Protein AF-A0A497LBT6-F1 (afdb_monomer_lite)

Foldseek 3Di:
DLVPDPDLLVLLVQLCVVPVDDDDLVSSLVSCVVVPCACVNCVSVVHRGSSRSSRVSVVSNVVCVVVVVDPDDPPCPVVNVVVVVVVVVVVVCLVVVVVVLQVVCCVVVVQHLADDDPDLLLVLLLVVLLLLLCLQQQLLLLLQLVVLVVCVVLLNLVVNVVSLVVSLVVLLVSLVVVLVVVLVVCVVVVQDDPVSNVLSSLSNNLSNLLSSLLSVCSSVVVVVLSSVLLVQLRVQLVVQVVVDDDPVSNNVSSSCSSNSSSVSSVVVSVVVSVVSPVPPPNPDDDDDDDSVVSNVVSNVVSVVRSVVSCVVCVVQQVVLCPDPPGGRGDDPVVD

Secondary structure (DSSP, 8-state):
-TTS--SHHHHHHHHHHH-TT--SHHHHHHHHHHTT--HHHHHHTT-SSHHHHHHHHHHHHHHHHHHT-STT-----HHHHHHHHHHHHHHHHTTTHHHHHHHHHHHHH---SS---SSHHHHHHHHHHHHHHHHHHHTHHHHHHHHHHHHHHTT-HHHHHHHHHHHHHHHHHHHHHHHHHHHHHHHHHT-S-HHHHHHHHHHHHHHHHHHHHHHHHHHTT-HHHHHHHHHHHHHHHHHHHHH--SHHHHHHHHHHHHHHHHHHHHHHHHHHHHHHHHHS--SS------HHHHHHHHHHHHHHHHHHHHHHHHHHHHHHHT-SSSTT---TTT-

pLDDT: mean 81.39, std 12.33, range [43.03, 96.69]

Structure (mmCIF, N/CA/C/O backbone):
data_AF-A0A497LBT6-F1
#
_entry.id   AF-A0A497LBT6-F1
#
loop_
_atom_site.group_PDB
_atom_site.id
_atom_site.type_symbol
_atom_site.label_atom_id
_atom_site.label_alt_id
_atom_site.label_comp_id
_atom_site.label_asym_id
_atom_site.label_entity_id
_atom_site.label_seq_id
_atom_site.pdbx_PDB_ins_code
_atom_site.Cartn_x
_atom_site.Cartn_y
_atom_site.Cartn_z
_atom_site.occupancy
_atom_site.B_iso_or_equiv
_atom_site.auth_seq_id
_atom_site.auth_comp_id
_atom_site.auth_asym_id
_atom_site.auth_atom_id
_atom_site.pdbx_PDB_model_num
ATOM 1 N N . MET A 1 1 ? -34.844 -1.896 39.058 1.00 44.47 1 MET A N 1
ATOM 2 C CA . MET A 1 1 ? -34.905 -0.466 38.675 1.00 44.47 1 MET A CA 1
ATOM 3 C C . MET A 1 1 ? -36.322 -0.081 38.252 1.00 44.47 1 MET A C 1
ATOM 5 O O . MET A 1 1 ? -36.850 0.868 38.808 1.00 44.47 1 MET A O 1
ATOM 9 N N . ALA A 1 2 ? -36.982 -0.871 37.392 1.00 44.62 2 ALA A N 1
ATOM 10 C CA . ALA A 1 2 ? -38.390 -0.680 37.014 1.00 44.62 2 ALA A CA 1
ATOM 11 C C . ALA A 1 2 ? -39.421 -0.750 38.169 1.00 44.62 2 ALA A C 1
ATOM 13 O O . ALA A 1 2 ? -40.504 -0.200 38.033 1.00 44.62 2 ALA A O 1
ATOM 14 N N . GLU A 1 3 ? -39.104 -1.378 39.309 1.00 46.12 3 GLU A N 1
ATOM 15 C CA . GLU A 1 3 ? -40.001 -1.433 40.485 1.00 46.12 3 GLU A CA 1
ATOM 16 C C . GLU A 1 3 ? -40.180 -0.093 41.224 1.00 46.12 3 GLU A C 1
ATOM 18 O O . GLU A 1 3 ? -41.059 0.010 42.074 1.00 46.12 3 GLU A O 1
ATOM 23 N N . VAL A 1 4 ? -39.354 0.920 40.932 1.00 50.91 4 VAL A N 1
ATOM 24 C CA . VAL A 1 4 ? -39.346 2.213 41.651 1.00 50.91 4 VAL A CA 1
ATOM 25 C C . VAL A 1 4 ? -40.059 3.321 40.868 1.00 50.91 4 VAL A C 1
ATOM 27 O O . VAL A 1 4 ? -40.423 4.347 41.434 1.00 50.91 4 VAL A O 1
ATOM 30 N N . LEU A 1 5 ? -40.285 3.125 39.570 1.00 59.84 5 LEU A N 1
ATOM 31 C CA . LEU A 1 5 ? -40.994 4.087 38.734 1.00 59.84 5 LEU A CA 1
ATOM 32 C C . LEU A 1 5 ? -42.491 3.800 38.897 1.00 59.84 5 LEU A C 1
ATOM 34 O O . LEU A 1 5 ? -42.917 2.665 38.704 1.00 59.84 5 LEU A O 1
ATOM 38 N N . THR A 1 6 ? -43.275 4.794 39.314 1.00 63.97 6 THR A N 1
ATOM 39 C CA . THR A 1 6 ? -44.738 4.667 39.481 1.00 63.97 6 THR A CA 1
ATOM 40 C C . THR A 1 6 ? -45.516 5.361 38.370 1.00 63.97 6 THR A C 1
ATOM 42 O O . THR A 1 6 ? -46.670 5.017 38.130 1.00 63.97 6 THR A O 1
ATOM 45 N N . ASP A 1 7 ? -44.864 6.270 37.638 1.00 78.31 7 ASP A N 1
ATOM 46 C CA . ASP A 1 7 ? -45.517 7.156 36.678 1.00 78.31 7 ASP A CA 1
ATOM 47 C C . ASP A 1 7 ? -45.017 6.911 35.250 1.00 78.31 7 ASP A C 1
ATOM 49 O O . ASP A 1 7 ? -43.884 6.483 35.006 1.00 78.31 7 ASP A O 1
ATOM 53 N N . LEU A 1 8 ? -45.903 7.166 34.287 1.00 81.19 8 LEU A N 1
ATOM 54 C CA . LEU A 1 8 ? -45.674 6.921 32.861 1.00 81.19 8 LEU A CA 1
ATOM 55 C C . LEU A 1 8 ? -44.603 7.864 32.285 1.00 81.19 8 LEU A C 1
ATOM 57 O O . LEU A 1 8 ? -43.827 7.473 31.414 1.00 81.19 8 LEU A O 1
ATOM 61 N N . ASP A 1 9 ? -44.507 9.068 32.844 1.00 80.06 9 ASP A N 1
ATOM 62 C CA . ASP A 1 9 ? -43.496 10.063 32.490 1.00 80.06 9 ASP A CA 1
ATOM 63 C C . ASP A 1 9 ? -42.100 9.644 32.965 1.00 80.06 9 ASP A C 1
ATOM 65 O O . ASP A 1 9 ? -41.118 9.812 32.245 1.00 80.06 9 ASP A O 1
ATOM 69 N N . SER A 1 10 ? -41.993 9.006 34.134 1.00 82.56 10 SER A N 1
ATOM 70 C CA . SER A 1 10 ? -40.711 8.488 34.626 1.00 82.56 10 SER A CA 1
ATOM 71 C C . SER A 1 10 ? -40.203 7.321 33.771 1.00 82.56 10 SER A C 1
ATOM 73 O O . SER A 1 10 ? -39.000 7.198 33.548 1.00 82.56 10 SER A O 1
ATOM 75 N N . LEU A 1 11 ? -41.112 6.496 33.234 1.00 83.19 11 LEU A N 1
ATOM 76 C CA . LEU A 1 11 ? -40.780 5.474 32.234 1.00 83.19 11 LEU A CA 1
ATOM 77 C C . LEU A 1 11 ? -40.329 6.094 30.907 1.00 83.19 11 LEU A C 1
ATOM 79 O O . LEU A 1 11 ? -39.367 5.617 30.313 1.00 83.19 11 LEU A O 1
ATOM 83 N N . ALA A 1 12 ? -40.989 7.162 30.454 1.00 83.00 12 ALA A N 1
ATOM 84 C CA . ALA A 1 12 ? -40.591 7.884 29.248 1.00 83.00 12 ALA A CA 1
ATOM 85 C C . ALA A 1 12 ? -39.176 8.473 29.371 1.00 83.00 12 ALA A C 1
ATOM 87 O O . ALA A 1 12 ? -38.381 8.345 28.441 1.00 83.00 12 ALA A O 1
ATOM 88 N N . VAL A 1 13 ? -38.837 9.051 30.528 1.00 81.94 13 VAL A N 1
ATOM 89 C CA . VAL A 1 13 ? -37.484 9.552 30.815 1.00 81.94 13 VAL A CA 1
ATOM 90 C C . VAL A 1 13 ? -36.470 8.409 30.852 1.00 81.94 13 VAL A C 1
ATOM 92 O O . VAL A 1 13 ? -35.452 8.497 30.177 1.00 81.94 13 VAL A O 1
ATOM 95 N N . ALA A 1 14 ? -36.763 7.309 31.552 1.00 82.88 14 ALA A N 1
ATOM 96 C CA . ALA A 1 14 ? -35.862 6.156 31.619 1.00 82.88 14 ALA A CA 1
ATOM 97 C C . ALA A 1 14 ? -35.586 5.533 30.237 1.00 82.88 14 ALA A C 1
ATOM 99 O O . ALA A 1 14 ? -34.473 5.093 29.964 1.00 82.88 14 ALA A O 1
ATOM 100 N N . VAL A 1 15 ? -36.582 5.512 29.345 1.00 85.00 15 VAL A N 1
ATOM 101 C CA . VAL A 1 15 ? -36.404 5.058 27.957 1.00 85.00 15 VAL A CA 1
ATOM 102 C C . VAL A 1 15 ? -35.508 6.021 27.174 1.00 85.00 15 VAL A C 1
ATOM 104 O O . VAL A 1 15 ? -34.606 5.569 26.470 1.00 85.00 15 VAL A O 1
ATOM 107 N N . LEU A 1 16 ? -35.711 7.333 27.328 1.00 81.19 16 LEU A N 1
ATOM 108 C CA . LEU A 1 16 ? -34.893 8.359 26.675 1.00 81.19 16 LEU A CA 1
ATOM 109 C C . LEU A 1 16 ? -33.448 8.409 27.195 1.00 81.19 16 LEU A C 1
ATOM 111 O O . LEU A 1 16 ? -32.553 8.761 26.434 1.00 81.1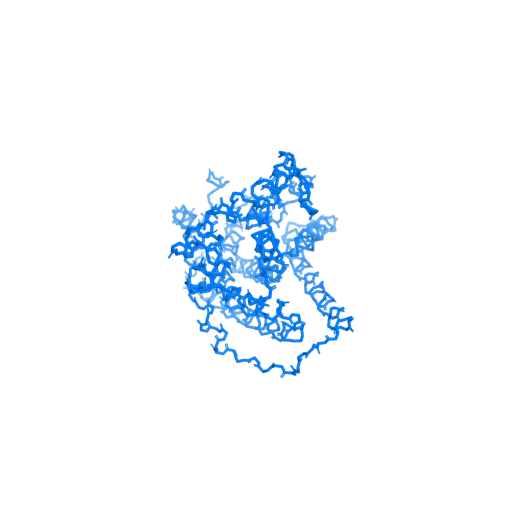9 16 LEU A O 1
ATOM 115 N N . GLU A 1 17 ? -33.202 8.036 28.453 1.00 81.38 17 GLU A N 1
ATOM 116 C CA . GLU A 1 17 ? -31.845 7.891 29.001 1.00 81.38 17 GLU A CA 1
ATOM 117 C C . GLU A 1 17 ? -31.073 6.722 28.369 1.00 81.38 17 GLU A C 1
ATOM 119 O O . GLU A 1 17 ? -29.843 6.763 28.292 1.00 81.38 17 GLU A O 1
ATOM 124 N N . VAL A 1 18 ? -31.776 5.678 27.915 1.00 81.19 18 VAL A N 1
ATOM 125 C CA . VAL A 1 18 ? -31.168 4.523 27.238 1.00 81.19 18 VAL A CA 1
ATOM 126 C C . VAL A 1 18 ? -30.947 4.811 25.753 1.00 81.19 18 VAL A C 1
ATOM 128 O O . VAL A 1 18 ? -29.864 4.537 25.234 1.00 81.19 18 VAL A O 1
ATOM 131 N N . ASP A 1 19 ? -31.953 5.365 25.073 1.00 77.62 19 ASP A N 1
ATOM 132 C CA . ASP A 1 19 ? -31.844 5.826 23.689 1.00 77.62 19 ASP A CA 1
ATOM 133 C C . ASP A 1 19 ? -32.682 7.095 23.473 1.00 77.62 19 ASP A C 1
ATOM 135 O O . ASP A 1 19 ? -33.911 7.079 23.521 1.00 77.62 19 ASP A O 1
ATOM 139 N N . GLU A 1 20 ? -32.013 8.211 23.184 1.00 71.94 20 GLU A N 1
ATOM 140 C CA . GLU A 1 20 ? -32.664 9.500 22.929 1.00 71.94 20 GLU A CA 1
ATOM 141 C C . GLU A 1 20 ? -33.424 9.541 21.581 1.00 71.94 20 GLU A C 1
ATOM 143 O O . GLU A 1 20 ? -34.234 10.444 21.358 1.00 71.94 20 GLU A O 1
ATOM 148 N N . ASN A 1 21 ? -33.172 8.594 20.662 1.00 76.56 21 ASN A N 1
ATOM 149 C CA . ASN A 1 21 ? -33.683 8.578 19.282 1.00 76.56 21 ASN A CA 1
ATOM 150 C C . ASN A 1 21 ? -34.588 7.374 18.977 1.00 76.56 21 ASN A C 1
ATOM 152 O O . ASN A 1 21 ? -34.494 6.749 17.915 1.00 76.56 21 ASN A O 1
ATOM 156 N N . VAL A 1 22 ? -35.522 7.092 19.880 1.00 81.50 22 VAL A N 1
ATOM 157 C CA . VAL A 1 22 ? -36.542 6.062 19.665 1.00 81.50 22 VAL A CA 1
ATOM 158 C C . VAL A 1 22 ? -37.443 6.405 18.468 1.00 81.50 22 VAL A C 1
ATOM 160 O O . VAL A 1 22 ? -38.030 7.490 18.418 1.00 81.50 22 VAL A O 1
ATOM 163 N N . LYS A 1 23 ? -37.566 5.490 17.495 1.00 79.88 23 LYS A N 1
ATOM 164 C CA . LYS A 1 23 ? -38.296 5.740 16.236 1.00 79.88 23 LYS A CA 1
ATOM 165 C C . LYS A 1 23 ? -39.739 5.259 16.260 1.00 79.88 23 LYS A C 1
ATOM 167 O O . LYS A 1 23 ? -40.594 5.892 15.637 1.00 79.88 23 LYS A O 1
ATOM 172 N N . ASP A 1 24 ? -40.008 4.157 16.950 1.00 86.25 24 ASP A N 1
ATOM 173 C CA . ASP A 1 24 ? -41.342 3.577 17.069 1.00 86.25 24 ASP A CA 1
ATOM 174 C C . ASP A 1 24 ? -41.600 2.972 18.462 1.00 86.25 24 ASP A C 1
ATOM 176 O O . ASP A 1 24 ? -40.756 2.999 19.355 1.00 86.25 24 ASP A O 1
ATOM 180 N N . TYR A 1 25 ? -42.808 2.443 18.663 1.00 87.69 25 TYR A N 1
ATOM 181 C CA . TYR A 1 25 ? -43.205 1.812 19.922 1.00 87.69 25 TYR A CA 1
ATOM 182 C C . TYR A 1 25 ? -42.580 0.419 20.134 1.00 87.69 25 TYR A C 1
ATOM 184 O O . TYR A 1 25 ? -42.618 -0.086 21.254 1.00 87.69 25 TYR A O 1
ATOM 192 N N . LEU A 1 26 ? -42.023 -0.217 19.096 1.00 89.12 26 LEU A N 1
ATOM 193 C CA . LEU A 1 26 ? -41.337 -1.509 19.208 1.00 89.12 26 LEU A CA 1
ATOM 194 C C . LEU A 1 26 ? -39.938 -1.313 19.796 1.00 89.12 26 LEU A C 1
ATOM 196 O O . LEU A 1 26 ? -39.561 -2.048 20.704 1.00 89.12 26 LEU A O 1
ATOM 200 N N . ASP A 1 27 ? -39.226 -0.274 19.361 1.00 86.81 27 ASP A N 1
ATOM 201 C CA . ASP A 1 27 ? -37.972 0.181 19.964 1.00 86.81 27 ASP A CA 1
ATOM 202 C C . ASP A 1 27 ? -38.179 0.486 21.461 1.00 86.81 27 ASP A C 1
ATOM 204 O O . ASP A 1 27 ? -37.418 0.014 22.308 1.00 86.81 27 ASP A O 1
ATOM 208 N N . VAL A 1 28 ? -39.270 1.189 21.816 1.00 88.75 28 VAL A N 1
ATOM 209 C CA . VAL A 1 28 ? -39.648 1.419 23.226 1.00 88.75 28 VAL A CA 1
ATOM 210 C C . VAL A 1 28 ? -39.895 0.097 23.955 1.00 88.75 28 VAL A C 1
ATOM 212 O O . VAL A 1 28 ? -39.429 -0.063 25.077 1.00 88.75 28 VAL A O 1
ATOM 215 N N . ALA A 1 29 ? -40.608 -0.858 23.350 1.00 90.06 29 ALA A N 1
ATOM 216 C CA . ALA A 1 29 ? -40.907 -2.141 23.988 1.00 90.06 29 ALA A CA 1
ATOM 217 C C . ALA A 1 29 ? -39.634 -2.934 24.322 1.00 90.06 29 ALA A C 1
ATOM 219 O O . ALA A 1 29 ? -39.529 -3.471 25.423 1.00 90.06 29 ALA A O 1
ATOM 220 N N . VAL A 1 30 ? -38.651 -2.943 23.415 1.00 89.38 30 VAL A N 1
ATOM 221 C CA . VAL A 1 30 ? -37.348 -3.589 23.637 1.00 89.38 30 VAL A CA 1
ATOM 222 C C . VAL A 1 30 ? -36.595 -2.911 24.778 1.00 89.38 30 VAL A C 1
ATOM 224 O O . VAL A 1 30 ? -36.075 -3.589 25.662 1.00 89.38 30 VAL A O 1
ATOM 227 N N . ILE A 1 31 ? -36.560 -1.577 24.802 1.00 88.44 31 ILE A N 1
ATOM 228 C CA . ILE A 1 31 ? -35.890 -0.831 25.875 1.00 88.44 31 ILE A CA 1
ATOM 229 C C . ILE A 1 31 ? -36.574 -1.097 27.221 1.00 88.44 31 ILE A C 1
ATOM 231 O O . ILE A 1 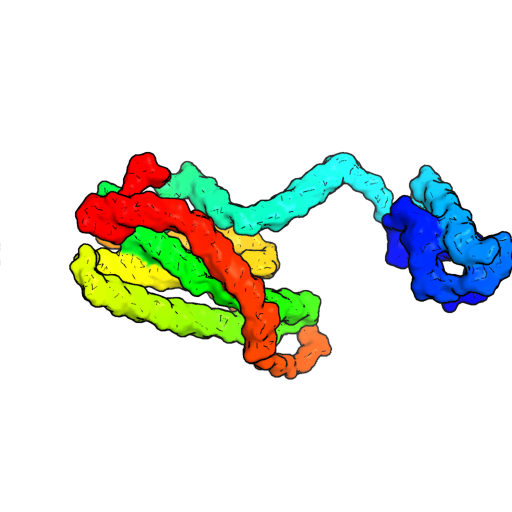31 ? -35.888 -1.376 28.202 1.00 88.44 31 ILE A O 1
ATOM 235 N N . LEU A 1 32 ? -37.911 -1.076 27.262 1.00 88.75 32 LEU A N 1
ATOM 236 C CA . LEU A 1 32 ? -38.706 -1.391 28.452 1.00 88.75 32 LEU A CA 1
ATOM 237 C C . LEU A 1 32 ? -38.402 -2.804 28.975 1.00 88.75 32 LEU A C 1
ATOM 239 O O . LEU A 1 32 ? -38.206 -2.994 30.175 1.00 88.75 32 LEU A O 1
ATOM 243 N N . GLU A 1 33 ? -38.303 -3.788 28.087 1.00 87.50 33 GLU A N 1
ATOM 244 C CA . GLU A 1 33 ? -37.955 -5.160 28.455 1.00 87.50 33 GLU A CA 1
ATOM 245 C C . GLU A 1 33 ? -36.528 -5.253 29.027 1.00 87.50 33 GLU A C 1
ATOM 247 O O . GLU A 1 33 ? -36.310 -5.880 30.066 1.00 87.50 33 GLU A O 1
ATOM 252 N N . VAL A 1 34 ? -35.567 -4.546 28.423 1.00 85.75 34 VAL A N 1
ATOM 253 C CA . VAL A 1 34 ? -34.162 -4.502 28.867 1.00 85.75 34 VAL A CA 1
ATOM 254 C C . VAL A 1 34 ? -34.001 -3.842 30.242 1.00 85.75 34 VAL A C 1
ATOM 256 O O . VAL A 1 34 ? -33.196 -4.310 31.049 1.00 85.75 34 VAL A O 1
ATOM 259 N N . ILE A 1 35 ? -34.780 -2.802 30.559 1.00 84.19 35 ILE A N 1
ATOM 260 C CA . ILE A 1 35 ? -34.772 -2.165 31.894 1.00 84.19 35 ILE A CA 1
ATOM 261 C C . ILE A 1 35 ? -35.557 -2.970 32.952 1.00 84.19 35 ILE A C 1
ATOM 263 O O . ILE A 1 35 ? -35.638 -2.565 34.120 1.00 84.19 35 ILE A O 1
ATOM 267 N N . GLY A 1 36 ? -36.106 -4.127 32.565 1.00 83.00 36 GLY A N 1
ATOM 268 C CA . GLY A 1 36 ? -36.771 -5.080 33.450 1.00 83.00 36 GLY A CA 1
ATOM 269 C C . GLY A 1 36 ? -38.273 -4.854 33.615 1.00 83.00 36 GLY A C 1
ATOM 270 O O . GLY A 1 36 ? -38.844 -5.293 34.615 1.00 83.00 36 GLY A O 1
ATOM 271 N N . VAL A 1 37 ? -38.934 -4.164 32.681 1.00 84.44 37 VAL A N 1
ATOM 272 C CA . VAL A 1 37 ? -40.399 -4.062 32.663 1.00 84.44 37 VAL A CA 1
ATOM 273 C C . VAL A 1 37 ? -40.973 -5.357 32.107 1.00 84.44 37 VAL A C 1
ATOM 275 O O . VAL A 1 37 ? -40.822 -5.682 30.934 1.00 84.44 37 VAL A O 1
ATOM 278 N N . THR A 1 38 ? -41.659 -6.102 32.968 1.00 83.75 38 THR A N 1
ATOM 279 C CA . THR A 1 38 ? -42.311 -7.362 32.608 1.00 83.75 38 THR A CA 1
ATOM 280 C C . THR A 1 38 ? -43.802 -7.149 32.335 1.00 83.75 38 THR A C 1
ATOM 282 O O . THR A 1 38 ? -44.374 -6.086 32.596 1.00 83.75 38 THR A O 1
ATOM 285 N N . ARG A 1 39 ? -44.481 -8.196 31.852 1.00 82.62 39 ARG A N 1
ATOM 286 C CA . ARG A 1 39 ? -45.946 -8.206 31.682 1.00 82.62 39 ARG A CA 1
ATOM 287 C C . ARG A 1 39 ? -46.709 -7.890 32.966 1.00 82.62 39 ARG A C 1
ATOM 289 O O . ARG A 1 39 ? -47.788 -7.306 32.913 1.00 82.62 39 ARG A O 1
ATOM 296 N N . GLU A 1 40 ? -46.172 -8.286 34.111 1.00 81.31 40 GLU A N 1
ATOM 297 C CA . GLU A 1 40 ? -46.776 -8.023 35.418 1.00 81.31 40 GLU A CA 1
ATOM 298 C C . GLU A 1 40 ? -46.675 -6.540 35.771 1.00 81.31 40 GLU A C 1
ATOM 300 O O . GLU A 1 40 ? -47.664 -5.947 36.205 1.00 81.31 40 GLU A O 1
ATOM 305 N N . THR A 1 41 ? -45.529 -5.917 35.488 1.00 81.69 41 THR A N 1
ATOM 306 C CA . THR A 1 41 ? -45.336 -4.469 35.615 1.00 81.69 41 THR A CA 1
ATOM 307 C C . THR A 1 41 ? -46.282 -3.711 34.683 1.00 81.69 41 THR A C 1
ATOM 309 O O . THR A 1 41 ? -46.988 -2.816 35.136 1.00 81.69 41 THR A O 1
ATOM 312 N N . ALA A 1 42 ? -46.414 -4.121 33.416 1.00 83.06 42 ALA A N 1
ATOM 313 C CA . ALA A 1 42 ? -47.346 -3.492 32.474 1.00 83.06 42 ALA A CA 1
ATOM 314 C C . ALA A 1 42 ? -48.810 -3.536 32.952 1.00 83.06 42 ALA A C 1
ATOM 316 O O . ALA A 1 42 ? -49.528 -2.539 32.844 1.00 83.06 42 ALA A O 1
ATOM 317 N N . LYS A 1 43 ? -49.233 -4.651 33.564 1.00 83.94 43 LYS A N 1
ATOM 318 C CA . LYS A 1 43 ? -50.567 -4.780 34.173 1.00 83.94 43 LYS A CA 1
ATOM 319 C C . LYS A 1 43 ? -50.765 -3.870 35.382 1.00 83.94 43 LYS A C 1
ATOM 321 O O . LYS A 1 43 ? -51.862 -3.341 35.542 1.00 83.94 43 LYS A O 1
ATOM 326 N N . ARG A 1 44 ? -49.732 -3.645 36.203 1.00 82.44 44 ARG A N 1
ATOM 327 C CA . ARG A 1 44 ? -49.790 -2.683 37.325 1.00 82.44 44 ARG A CA 1
ATOM 328 C C . ARG A 1 44 ? -49.987 -1.245 36.847 1.00 82.44 44 ARG A C 1
ATOM 330 O O . ARG A 1 44 ? -50.685 -0.487 37.504 1.00 82.44 44 ARG A O 1
ATOM 337 N N . TYR A 1 45 ? -49.455 -0.915 35.674 1.00 79.38 45 TYR A N 1
ATOM 338 C CA . TYR A 1 45 ? -49.695 0.359 34.993 1.00 79.38 45 TYR A CA 1
ATOM 339 C C . TYR A 1 45 ? -51.052 0.439 34.262 1.00 79.38 45 TYR A C 1
ATOM 341 O O . TYR A 1 45 ? -51.348 1.453 33.637 1.00 79.38 45 TYR A O 1
ATOM 349 N N . GLY A 1 46 ? -51.885 -0.608 34.319 1.00 83.69 46 GLY A N 1
ATOM 350 C CA . GLY A 1 46 ? -53.204 -0.642 33.678 1.00 83.69 46 GLY A CA 1
ATOM 351 C C . GLY A 1 46 ? -53.202 -1.086 32.210 1.00 83.69 46 GLY A C 1
ATOM 352 O O . GLY A 1 46 ? -54.231 -0.984 31.541 1.00 83.69 46 GLY A O 1
ATOM 353 N N . TYR A 1 47 ? -52.083 -1.609 31.697 1.00 87.75 47 TYR A N 1
ATOM 354 C CA . TYR A 1 47 ? -51.946 -2.046 30.304 1.00 87.75 47 TYR A CA 1
ATOM 355 C C . TYR A 1 47 ? -51.957 -3.575 30.168 1.00 87.75 47 TYR A C 1
ATOM 357 O O . TYR A 1 47 ? -51.503 -4.313 31.039 1.00 87.75 47 TYR A O 1
ATOM 365 N N . LYS A 1 48 ? -52.501 -4.075 29.050 1.00 83.38 48 LYS A N 1
ATOM 366 C CA . LYS A 1 48 ? -52.695 -5.521 28.816 1.00 83.38 48 LYS A CA 1
ATOM 367 C C . LYS A 1 48 ? -51.391 -6.279 28.553 1.00 83.38 48 LYS A C 1
ATOM 369 O O . LYS A 1 48 ? -51.277 -7.437 28.951 1.00 83.38 48 LYS A O 1
ATOM 374 N N . ASP A 1 49 ? -50.446 -5.636 27.873 1.00 85.31 49 ASP A N 1
ATOM 375 C CA . ASP A 1 49 ? -49.145 -6.195 27.506 1.00 85.31 49 ASP A CA 1
ATOM 376 C C . ASP A 1 49 ? -48.094 -5.076 27.413 1.00 85.31 49 ASP A C 1
ATOM 378 O O . ASP A 1 49 ? -48.444 -3.891 27.366 1.00 85.31 49 ASP A O 1
ATOM 382 N N . ILE A 1 50 ? -46.816 -5.456 27.356 1.00 86.75 50 ILE A N 1
ATOM 383 C CA . ILE A 1 50 ? -45.669 -4.538 27.256 1.00 86.75 50 ILE A CA 1
ATOM 384 C C . ILE A 1 50 ? -45.798 -3.644 26.018 1.00 86.75 50 ILE A C 1
ATOM 386 O O . ILE A 1 50 ? -45.528 -2.453 26.101 1.00 86.75 50 ILE A O 1
ATOM 390 N N . PHE A 1 51 ? -46.301 -4.170 24.899 1.00 88.75 51 PHE A N 1
ATOM 391 C CA . PHE A 1 51 ? -46.518 -3.393 23.673 1.00 88.75 51 PHE A CA 1
ATOM 392 C C . PHE A 1 51 ? -47.539 -2.261 23.848 1.00 88.75 51 PHE A C 1
ATOM 394 O O . PHE A 1 51 ? -47.335 -1.159 23.347 1.00 88.75 51 PHE A O 1
ATOM 401 N N . ASN A 1 52 ? -48.616 -2.498 24.603 1.00 87.62 52 ASN A N 1
ATOM 402 C CA . ASN A 1 52 ? -49.624 -1.472 24.878 1.00 87.62 52 ASN A CA 1
ATOM 403 C C . ASN A 1 52 ? -49.079 -0.389 25.816 1.00 87.62 52 ASN A C 1
ATOM 405 O O . ASN A 1 52 ? -49.406 0.785 25.649 1.00 87.62 52 ASN A O 1
ATOM 409 N N . LEU A 1 53 ? -48.241 -0.779 26.783 1.00 89.31 53 LEU A N 1
ATOM 410 C CA . LEU A 1 53 ? -47.511 0.169 27.622 1.00 89.31 53 LEU A CA 1
ATOM 411 C C . LEU A 1 53 ? -46.514 0.979 26.779 1.00 89.31 53 LEU A C 1
ATOM 413 O O . LEU A 1 53 ? -46.462 2.198 26.900 1.00 89.31 53 LEU A O 1
ATOM 417 N N . ALA A 1 54 ? -45.777 0.323 25.884 1.00 89.75 54 ALA A N 1
ATOM 418 C CA . ALA A 1 54 ? -44.813 0.957 24.994 1.00 89.75 54 ALA A CA 1
ATOM 419 C C . ALA A 1 54 ? -45.471 1.974 24.052 1.00 89.75 54 ALA A C 1
ATOM 421 O O . ALA A 1 54 ? -44.916 3.044 23.832 1.00 89.75 54 ALA A O 1
ATOM 422 N N . GLU A 1 55 ? -46.683 1.707 23.555 1.00 91.19 55 GLU A N 1
ATOM 423 C CA . GLU A 1 55 ? -47.438 2.669 22.744 1.00 91.19 55 GLU A CA 1
ATOM 424 C C . GLU A 1 55 ? -47.827 3.925 23.546 1.00 91.19 55 GLU A C 1
ATOM 426 O O . GLU A 1 55 ? -47.762 5.047 23.034 1.00 91.19 55 GLU A O 1
ATOM 431 N N . ALA A 1 56 ? -48.210 3.756 24.814 1.00 87.25 56 ALA A N 1
ATOM 432 C CA . ALA A 1 56 ? -48.533 4.868 25.703 1.00 87.25 56 ALA A CA 1
ATOM 433 C C . ALA A 1 56 ? -47.285 5.685 26.071 1.00 87.25 56 ALA A C 1
ATOM 435 O O . ALA A 1 56 ? -47.305 6.913 25.985 1.00 87.25 56 ALA A O 1
ATOM 436 N N . VAL A 1 57 ? -46.181 5.009 26.399 1.00 88.00 57 VAL A N 1
ATOM 437 C CA . VAL A 1 57 ? -44.886 5.639 26.691 1.00 88.00 57 VAL A CA 1
ATOM 438 C C . VAL A 1 57 ? -44.353 6.360 25.453 1.00 88.00 57 VAL A C 1
ATOM 440 O O . VAL A 1 57 ? -43.924 7.504 25.550 1.00 88.00 57 VAL A O 1
ATOM 443 N N . PHE A 1 58 ? -44.479 5.772 24.262 1.00 88.88 58 PHE A N 1
ATOM 444 C CA . PHE A 1 58 ? -44.105 6.420 23.005 1.00 88.88 58 PHE A CA 1
ATOM 445 C C . PHE A 1 58 ? -44.930 7.688 22.733 1.00 88.88 58 PHE A C 1
ATOM 447 O O . PHE A 1 58 ? -44.389 8.698 22.282 1.00 88.88 58 PHE A O 1
ATOM 454 N N . LYS A 1 59 ? -46.233 7.691 23.053 1.00 87.50 59 LYS A N 1
ATOM 455 C CA . LYS A 1 59 ? -47.072 8.902 22.967 1.00 87.50 59 LYS A CA 1
ATOM 456 C C . LYS A 1 59 ? -46.609 9.989 23.942 1.00 87.50 59 LYS A C 1
ATOM 458 O O . LYS A 1 59 ? -46.579 11.154 23.541 1.00 87.50 59 LYS A O 1
ATOM 463 N N . ALA A 1 60 ? -46.220 9.620 25.163 1.00 83.31 60 ALA A N 1
ATOM 464 C CA . ALA A 1 60 ? -45.657 10.545 26.148 1.00 83.31 60 ALA A CA 1
ATOM 465 C C . ALA A 1 60 ? -44.305 11.111 25.679 1.00 83.31 60 ALA A C 1
ATOM 467 O O . ALA A 1 60 ? -44.140 12.326 25.611 1.00 83.31 60 ALA A O 1
ATOM 468 N N . ILE A 1 61 ? -43.384 10.258 25.216 1.00 82.44 61 ILE A N 1
ATOM 469 C CA . ILE A 1 61 ? -42.094 10.663 24.630 1.00 82.44 61 ILE A CA 1
ATOM 470 C C . ILE A 1 61 ? -42.305 11.641 23.470 1.00 82.44 61 ILE A C 1
ATOM 472 O O . ILE A 1 61 ? -41.664 12.689 23.413 1.00 82.44 61 ILE A O 1
ATOM 476 N N . ARG A 1 62 ? -43.248 11.354 22.566 1.00 80.38 62 ARG A N 1
ATOM 477 C CA . ARG A 1 62 ? -43.558 12.245 21.441 1.00 80.38 62 ARG A CA 1
ATOM 478 C C . ARG A 1 62 ? -44.093 13.597 21.915 1.00 80.38 62 ARG A C 1
ATOM 480 O O . ARG A 1 62 ? -43.798 14.615 21.294 1.00 80.38 62 ARG A O 1
ATOM 487 N N . HIS A 1 63 ? -44.863 13.622 23.003 1.00 76.44 63 HIS A N 1
ATOM 488 C CA . HIS A 1 63 ? -45.330 14.861 23.625 1.00 76.44 63 HIS A CA 1
ATOM 489 C C . HIS A 1 63 ? -44.159 15.695 24.175 1.00 76.44 63 HIS A C 1
ATOM 491 O O . HIS A 1 63 ? -44.090 16.894 23.900 1.00 76.44 63 HIS A O 1
ATOM 497 N N . TYR A 1 64 ? -43.196 15.055 24.843 1.00 68.88 64 TYR A N 1
ATOM 498 C CA . TYR A 1 64 ? -41.973 15.698 25.336 1.00 68.88 64 TYR A CA 1
ATOM 499 C C . TYR A 1 64 ? -41.058 16.204 24.207 1.00 68.88 64 TYR A C 1
ATOM 501 O O . TYR A 1 64 ? -40.583 17.342 24.253 1.00 68.88 64 TYR A O 1
ATOM 509 N N . GLN A 1 65 ? -40.882 15.418 23.141 1.00 68.12 65 GLN A N 1
ATOM 510 C CA . GLN A 1 65 ? -40.111 15.813 21.955 1.00 68.12 65 GLN A CA 1
ATOM 511 C C . GLN A 1 65 ? -40.756 16.986 21.191 1.00 68.12 65 GLN A C 1
ATOM 513 O O . GLN A 1 65 ? -40.050 17.813 20.612 1.00 68.12 65 GLN A O 1
ATOM 518 N N . LEU A 1 66 ? -42.092 17.091 21.189 1.00 61.75 66 LEU A N 1
ATOM 519 C CA . LEU A 1 66 ? -42.827 18.198 20.562 1.00 61.75 66 LEU A CA 1
ATOM 520 C C . LEU A 1 66 ? -42.735 19.505 21.363 1.00 61.75 66 LEU A C 1
ATOM 522 O O . LEU A 1 66 ? -42.693 20.575 20.754 1.00 61.75 66 LEU A O 1
ATOM 526 N N . ARG A 1 67 ? -42.697 19.432 22.701 1.00 55.78 67 ARG A N 1
ATOM 527 C CA . ARG A 1 67 ? -42.571 20.605 23.585 1.00 55.78 67 ARG A CA 1
ATOM 528 C C . ARG A 1 67 ? -41.137 21.101 23.774 1.00 55.78 67 ARG A C 1
ATOM 530 O O . ARG A 1 67 ? -40.952 22.208 24.266 1.00 55.78 67 ARG A O 1
ATOM 537 N N . GLY A 1 68 ? -40.134 20.338 23.337 1.00 53.50 68 GLY A N 1
ATOM 538 C CA . GLY A 1 68 ? -38.727 20.744 23.422 1.00 53.50 68 GLY A CA 1
ATOM 539 C C . GLY A 1 68 ? -38.154 20.717 24.843 1.00 53.50 68 GLY A C 1
ATOM 540 O O . GLY A 1 68 ? -37.129 21.346 25.088 1.00 53.50 68 GLY A O 1
ATOM 541 N N . GLU A 1 69 ? -38.801 20.000 25.765 1.00 51.09 69 GLU A N 1
ATOM 542 C CA . GLU A 1 69 ? -38.387 19.882 27.173 1.00 51.09 69 GLU A CA 1
ATOM 543 C C . GLU A 1 69 ? -37.322 18.794 27.400 1.00 51.09 69 GLU A C 1
ATOM 545 O O . GLU A 1 69 ? -36.683 18.760 28.449 1.00 51.09 69 GLU A O 1
ATOM 550 N N . THR A 1 70 ? -37.046 17.943 26.407 1.00 46.81 70 THR A N 1
ATOM 551 C CA . THR A 1 70 ? -35.896 17.029 26.442 1.00 46.81 70 THR A CA 1
ATOM 552 C C . THR A 1 70 ? -34.628 17.788 26.066 1.00 46.81 70 THR A C 1
ATOM 554 O O . THR A 1 70 ? -34.345 18.031 24.888 1.00 46.81 70 THR A O 1
ATOM 557 N N . ALA A 1 71 ? -33.870 18.183 27.086 1.00 48.06 71 ALA A N 1
ATOM 558 C CA . ALA A 1 71 ? -32.504 18.660 26.946 1.00 48.06 71 ALA A CA 1
ATOM 559 C C . ALA A 1 71 ? -31.676 17.642 26.141 1.00 48.06 71 ALA A C 1
ATOM 561 O O . ALA A 1 71 ? -31.517 16.509 26.574 1.00 48.06 71 ALA A O 1
ATOM 562 N N . GLY A 1 72 ? -31.138 18.040 24.982 1.00 43.03 72 GLY A N 1
ATOM 563 C CA . GLY A 1 72 ? -30.049 17.283 24.352 1.00 43.03 72 GLY A CA 1
ATOM 564 C C . GLY A 1 72 ? -29.936 17.369 22.837 1.00 43.03 72 GLY A C 1
ATOM 565 O O . GLY A 1 72 ? -28.834 17.556 22.324 1.00 43.03 72 GLY A O 1
ATOM 566 N N . THR A 1 73 ? -31.033 17.309 22.082 1.00 45.22 73 THR A N 1
ATOM 567 C CA . THR A 1 73 ? -30.935 17.254 20.616 1.00 45.22 73 THR A CA 1
ATOM 568 C C . THR A 1 73 ? -31.353 18.573 19.984 1.00 45.22 73 THR A C 1
ATOM 570 O O . THR A 1 73 ? -32.503 18.830 19.632 1.00 45.22 73 THR A O 1
ATOM 573 N N . ARG A 1 74 ? -30.354 19.438 19.771 1.00 46.41 74 ARG A N 1
ATOM 574 C CA . ARG A 1 74 ? -30.440 20.493 18.753 1.00 46.41 74 ARG A CA 1
ATOM 575 C C . ARG A 1 74 ? -30.932 19.803 17.475 1.00 46.41 74 ARG A C 1
ATOM 577 O O . ARG A 1 74 ? -30.218 18.937 16.971 1.00 46.41 74 ARG A O 1
ATOM 584 N N . LYS A 1 75 ? -32.140 20.121 16.982 1.00 48.44 75 LYS A N 1
ATOM 585 C CA . LYS A 1 75 ? -32.628 19.641 15.674 1.00 48.44 75 LYS A CA 1
ATOM 586 C C . LYS A 1 75 ? -31.482 19.818 14.681 1.00 48.44 75 LYS A C 1
ATOM 588 O O . LYS A 1 75 ? -31.149 20.962 14.369 1.00 48.44 75 LYS A O 1
ATOM 593 N N . LYS A 1 76 ? -30.853 18.718 14.242 1.00 52.66 76 LYS A N 1
ATOM 594 C CA . LYS A 1 76 ? -29.798 18.773 13.227 1.00 52.66 76 LYS A CA 1
ATOM 595 C C . LYS A 1 76 ? -30.409 19.501 12.045 1.00 52.66 76 LYS A C 1
ATOM 597 O O . LYS A 1 76 ? -31.414 19.058 11.485 1.00 52.66 76 LYS A O 1
ATOM 602 N N . THR A 1 77 ? -29.877 20.675 11.734 1.00 66.69 77 THR A N 1
ATOM 603 C CA . THR A 1 77 ? -30.380 21.440 10.601 1.00 66.69 77 THR A CA 1
ATOM 604 C C . THR A 1 77 ? -30.172 20.604 9.336 1.00 66.69 77 THR A C 1
ATOM 606 O O . THR A 1 77 ? -29.306 19.728 9.296 1.00 66.69 77 THR A O 1
ATOM 609 N N . ARG A 1 78 ? -30.947 20.844 8.268 1.00 65.88 78 ARG A N 1
ATOM 610 C CA . ARG A 1 78 ? -30.698 20.169 6.976 1.00 65.88 78 ARG A CA 1
ATOM 611 C C . ARG A 1 78 ? -29.233 20.302 6.545 1.00 65.88 78 ARG A C 1
ATOM 613 O O . ARG A 1 78 ? -28.696 19.386 5.941 1.00 65.88 78 ARG A O 1
ATOM 620 N N . ILE A 1 79 ? -28.594 21.410 6.917 1.00 69.62 79 ILE A N 1
ATOM 621 C CA . ILE A 1 79 ? -27.175 21.674 6.694 1.00 69.62 79 ILE A CA 1
ATOM 622 C C . ILE A 1 79 ? -26.303 20.712 7.509 1.00 69.62 79 ILE A C 1
ATOM 624 O O . ILE A 1 79 ? -25.424 20.092 6.929 1.00 69.62 79 ILE A O 1
ATOM 628 N N . ASP A 1 80 ? -26.574 20.505 8.800 1.00 72.56 80 ASP A N 1
ATOM 629 C CA . ASP A 1 80 ? -25.836 19.527 9.617 1.00 72.56 80 ASP A CA 1
ATOM 630 C C . ASP A 1 80 ? -25.979 18.100 9.077 1.00 72.56 80 ASP A C 1
ATOM 632 O O . ASP A 1 80 ? -25.005 17.355 9.043 1.00 72.56 80 ASP A O 1
ATOM 636 N N . SER A 1 81 ? -27.169 17.730 8.595 1.00 69.94 81 SER A N 1
ATOM 637 C CA . SER A 1 81 ? -27.407 16.421 7.975 1.00 69.94 81 SER A CA 1
ATOM 638 C C . SER A 1 81 ? -26.685 16.275 6.633 1.00 69.94 81 SER A C 1
ATOM 640 O O . SER A 1 81 ? -26.130 15.215 6.359 1.00 69.94 81 SER A O 1
ATOM 642 N N . ILE A 1 82 ? -26.620 17.337 5.823 1.00 76.81 82 ILE A N 1
ATOM 643 C CA . ILE A 1 82 ? -25.843 17.361 4.576 1.00 76.81 82 ILE A CA 1
ATOM 644 C C . ILE A 1 82 ? -24.343 17.314 4.872 1.00 76.81 82 ILE A C 1
ATOM 646 O O . ILE A 1 82 ? -23.626 16.585 4.200 1.00 76.81 82 ILE A O 1
ATOM 650 N N . ILE A 1 83 ? -23.860 18.038 5.884 1.00 79.06 83 ILE A N 1
ATOM 651 C CA . ILE A 1 83 ? -22.457 18.003 6.313 1.00 79.06 83 ILE A CA 1
ATOM 652 C C . ILE A 1 83 ? -22.104 16.613 6.839 1.00 79.06 83 ILE A C 1
ATOM 654 O O . ILE A 1 83 ? -21.038 16.092 6.529 1.00 79.06 83 ILE A O 1
ATOM 658 N N . GLU A 1 84 ? -22.986 15.984 7.610 1.00 74.38 84 GLU A N 1
ATOM 659 C CA . GLU A 1 84 ? -22.787 14.632 8.123 1.00 74.38 84 GLU A CA 1
ATOM 660 C C . GLU A 1 84 ? -22.847 13.589 7.004 1.00 74.38 84 GLU A C 1
ATOM 662 O O . GLU A 1 84 ? -21.991 12.709 6.955 1.00 74.38 84 GLU A O 1
ATOM 667 N N . ALA A 1 85 ? -23.763 13.736 6.045 1.00 69.94 85 ALA A N 1
ATOM 668 C CA . ALA A 1 85 ? -23.815 12.917 4.840 1.00 69.94 85 ALA A CA 1
ATOM 669 C C . ALA A 1 85 ? -22.558 13.100 3.981 1.00 69.94 85 ALA A C 1
ATOM 671 O O . ALA A 1 85 ? -21.976 12.111 3.560 1.00 69.94 85 ALA A O 1
ATOM 672 N N . LEU A 1 86 ? -22.073 14.331 3.792 1.00 72.06 86 LEU A N 1
ATOM 673 C CA . LEU A 1 86 ? -20.800 14.631 3.129 1.00 72.06 86 LEU A CA 1
ATOM 674 C C . LEU A 1 86 ? -19.615 14.061 3.900 1.00 72.06 86 LEU A C 1
ATOM 676 O O . LEU A 1 86 ? -18.673 13.581 3.288 1.00 72.06 86 LEU A O 1
ATOM 680 N N . ARG A 1 87 ? -19.646 14.071 5.232 1.00 69.88 87 ARG A N 1
ATOM 681 C CA . ARG A 1 87 ? -18.593 13.499 6.075 1.00 69.88 87 ARG A CA 1
ATOM 682 C C . ARG A 1 87 ? -18.579 11.975 6.001 1.00 69.88 87 ARG A C 1
ATOM 684 O O . ARG A 1 87 ? -17.503 11.387 5.944 1.00 69.88 87 ARG A O 1
ATOM 691 N N . LEU A 1 88 ? -19.749 11.341 5.984 1.00 65.00 88 LEU A N 1
ATOM 692 C CA . LEU A 1 88 ? -19.912 9.896 5.814 1.00 65.00 88 LEU A CA 1
ATOM 693 C C . LEU A 1 88 ? -19.573 9.466 4.382 1.00 65.00 88 LEU A C 1
ATOM 695 O O . LEU A 1 88 ? -18.896 8.461 4.198 1.00 65.00 88 LEU A O 1
ATOM 699 N N . PHE A 1 89 ? -19.962 10.260 3.385 1.00 63.31 89 PHE A N 1
ATOM 700 C CA . PHE A 1 89 ? -19.644 10.060 1.975 1.00 63.31 89 PHE A CA 1
ATOM 701 C C . PHE A 1 89 ? -18.155 10.259 1.701 1.00 63.31 89 PHE A C 1
ATOM 703 O O . PHE A 1 89 ? -17.541 9.392 1.098 1.00 63.31 89 PHE A O 1
ATOM 710 N N . ALA A 1 90 ? -17.539 11.325 2.218 1.00 56.44 90 ALA A N 1
ATOM 711 C CA . ALA A 1 90 ? -16.092 11.519 2.178 1.00 56.44 90 ALA A CA 1
ATOM 712 C C . ALA A 1 90 ? -15.377 10.381 2.916 1.00 56.44 90 ALA A C 1
ATOM 714 O O . ALA A 1 90 ? -14.410 9.834 2.402 1.00 56.44 90 ALA A O 1
ATOM 715 N N . GLY A 1 91 ? -15.902 9.960 4.073 1.00 53.38 91 GLY A N 1
ATOM 716 C CA . GLY A 1 91 ? -15.446 8.783 4.810 1.00 53.38 91 GLY A CA 1
ATOM 717 C C . GLY A 1 91 ? -15.491 7.495 3.980 1.00 53.38 91 GLY A C 1
ATOM 718 O O . GLY A 1 91 ? -14.522 6.743 3.999 1.00 53.38 91 GLY A O 1
ATOM 719 N N . GLY A 1 92 ? -16.557 7.260 3.210 1.00 49.72 92 GLY A N 1
ATOM 720 C CA . GLY A 1 92 ? -16.691 6.117 2.297 1.00 49.72 92 GLY A CA 1
ATOM 721 C C . GLY A 1 92 ? -15.825 6.235 1.037 1.00 49.72 92 GLY A C 1
ATOM 722 O O . GLY A 1 92 ? -15.174 5.270 0.645 1.00 49.72 92 GLY A O 1
ATOM 723 N N . MET A 1 93 ? -15.737 7.431 0.450 1.00 50.00 93 MET A N 1
ATOM 724 C CA . MET A 1 93 ? -14.869 7.754 -0.687 1.00 50.00 93 MET A CA 1
ATOM 725 C C . MET A 1 93 ? -13.387 7.681 -0.336 1.00 50.00 93 MET A C 1
ATOM 727 O O . MET A 1 93 ? -12.573 7.512 -1.244 1.00 50.00 93 MET A O 1
ATOM 731 N N . THR A 1 94 ? -13.003 7.782 0.944 1.00 49.53 94 THR A N 1
ATOM 732 C CA . THR A 1 94 ? -11.587 7.690 1.321 1.00 49.53 94 THR A CA 1
ATOM 733 C C . THR A 1 94 ? -10.923 6.392 0.845 1.00 49.53 94 THR A C 1
ATOM 735 O O . THR A 1 94 ? -9.725 6.422 0.567 1.00 49.53 94 THR A O 1
ATOM 738 N N . LEU A 1 95 ? -11.696 5.315 0.620 1.00 45.06 95 LEU A N 1
ATOM 739 C CA . LEU A 1 95 ? -11.243 4.065 -0.013 1.00 45.06 95 LEU A CA 1
ATOM 740 C C . LEU A 1 95 ? -10.653 4.270 -1.423 1.00 45.06 95 LEU A C 1
ATOM 742 O O . LEU A 1 95 ? -9.746 3.536 -1.802 1.00 45.06 95 LEU A O 1
ATOM 746 N N . GLY A 1 96 ? -11.117 5.272 -2.179 1.00 51.09 96 GLY A N 1
ATOM 747 C CA . GLY A 1 96 ? -10.636 5.611 -3.529 1.00 51.09 96 GLY A CA 1
ATOM 748 C C . GLY A 1 96 ? -9.776 6.881 -3.620 1.00 51.09 96 GLY A C 1
ATOM 749 O O . GLY A 1 96 ? -9.187 7.155 -4.665 1.00 51.09 96 GLY A O 1
ATOM 750 N N . PHE A 1 97 ? -9.667 7.662 -2.539 1.00 57.00 97 PHE A N 1
ATOM 751 C CA . PHE A 1 97 ? -9.009 8.978 -2.539 1.00 57.00 97 PHE A CA 1
ATOM 752 C C . PHE A 1 97 ? -7.501 9.016 -2.831 1.00 57.00 97 PHE A C 1
ATOM 754 O O . PHE A 1 97 ? -7.079 10.049 -3.352 1.00 57.00 97 PHE A O 1
ATOM 761 N N . PRO A 1 98 ? -6.664 7.993 -2.540 1.00 57.91 98 PRO A N 1
ATOM 762 C CA . PRO A 1 98 ? -5.234 8.078 -2.850 1.00 57.91 98 PRO A CA 1
ATOM 763 C C . PRO A 1 98 ? -4.990 8.414 -4.326 1.00 57.91 98 PRO A C 1
ATOM 765 O O . PRO A 1 98 ? -4.183 9.284 -4.635 1.00 57.91 98 PRO A O 1
ATOM 768 N N . TRP A 1 99 ? -5.780 7.818 -5.221 1.00 66.06 99 TRP A N 1
ATOM 769 C CA . TRP A 1 99 ? -5.707 8.047 -6.662 1.00 66.06 99 TRP A CA 1
ATOM 770 C C . TRP A 1 99 ? -6.155 9.455 -7.067 1.00 66.06 99 TRP A C 1
ATOM 772 O O . TRP A 1 99 ? -5.494 10.100 -7.875 1.00 66.06 99 TRP A O 1
ATOM 782 N N . VAL A 1 100 ? -7.228 9.975 -6.460 1.00 64.19 100 VAL A N 1
ATOM 783 C CA . VAL A 1 100 ? -7.718 11.343 -6.716 1.00 64.19 100 VAL A CA 1
ATOM 784 C C . VAL A 1 100 ? -6.717 12.390 -6.228 1.00 64.19 100 VAL A C 1
ATOM 786 O O . VAL A 1 100 ? -6.483 13.386 -6.907 1.00 64.19 100 VAL A O 1
ATOM 789 N N . ILE A 1 101 ? -6.088 12.161 -5.073 1.00 60.88 101 ILE A N 1
ATOM 790 C CA . ILE A 1 101 ? -5.038 13.039 -4.547 1.00 60.88 101 ILE A CA 1
ATOM 791 C C . ILE A 1 101 ? -3.826 13.022 -5.481 1.00 60.88 101 ILE A C 1
ATOM 793 O O . ILE A 1 101 ? -3.319 14.087 -5.814 1.00 60.88 101 ILE A O 1
ATOM 797 N N . ILE A 1 102 ? -3.394 11.849 -5.954 1.00 63.62 102 ILE A N 1
ATOM 798 C CA . ILE A 1 102 ? -2.297 11.737 -6.928 1.00 63.62 102 ILE A CA 1
ATOM 799 C C . ILE A 1 102 ? -2.627 12.515 -8.212 1.00 63.62 102 ILE A C 1
ATOM 801 O O . ILE A 1 102 ? -1.784 13.270 -8.693 1.00 63.62 102 ILE A O 1
ATOM 805 N N . LEU A 1 103 ? -3.860 12.407 -8.722 1.00 65.69 103 LEU A N 1
ATOM 806 C CA . LEU A 1 103 ? -4.322 13.173 -9.886 1.00 65.69 103 LEU A CA 1
ATOM 807 C C . LEU A 1 103 ? -4.313 14.687 -9.633 1.00 65.69 103 LEU A C 1
ATOM 809 O O . LEU A 1 103 ? -3.815 15.446 -10.461 1.00 65.69 103 LEU A O 1
ATOM 813 N N . LEU A 1 104 ? -4.815 15.142 -8.483 1.00 64.31 104 LEU A N 1
ATOM 814 C CA . LEU A 1 104 ? -4.807 16.563 -8.121 1.00 64.31 104 LEU A CA 1
ATOM 815 C C . LEU A 1 104 ? -3.384 17.112 -8.004 1.00 64.31 104 LEU A C 1
ATOM 817 O O . LEU A 1 104 ? -3.100 18.200 -8.501 1.00 64.31 104 LEU A O 1
ATOM 821 N N . VAL A 1 105 ? -2.475 16.362 -7.380 1.00 62.34 105 VAL A N 1
ATOM 822 C CA . VAL A 1 105 ? -1.079 16.789 -7.242 1.00 62.34 105 VAL A CA 1
ATOM 823 C C . VAL A 1 105 ? -0.377 16.798 -8.604 1.00 62.34 105 VAL A C 1
ATOM 825 O O . VAL A 1 105 ? 0.371 17.734 -8.879 1.00 62.34 105 VAL A O 1
ATOM 828 N N . TYR A 1 106 ? -0.675 15.845 -9.493 1.00 66.50 106 TYR A N 1
ATOM 829 C CA . TYR A 1 106 ? -0.195 15.884 -10.877 1.00 66.50 106 TYR A CA 1
ATOM 830 C C . TYR A 1 106 ? -0.654 17.152 -11.609 1.00 66.50 106 TYR A C 1
ATOM 832 O O . TYR A 1 106 ? 0.167 17.833 -12.217 1.00 66.50 106 TYR A O 1
ATOM 840 N N . ILE A 1 107 ? -1.935 17.521 -11.502 1.00 68.44 107 ILE A N 1
ATOM 841 C CA . ILE A 1 107 ? -2.473 18.733 -12.143 1.00 68.44 107 ILE A CA 1
ATOM 842 C C . ILE A 1 107 ? -1.780 20.000 -11.615 1.00 68.44 107 ILE A C 1
ATOM 844 O O . ILE A 1 107 ? -1.448 20.890 -12.396 1.00 68.44 107 ILE A O 1
ATOM 848 N N . ILE A 1 108 ? -1.542 20.082 -10.301 1.00 65.12 108 ILE A N 1
ATOM 849 C CA . ILE A 1 108 ? -0.981 21.280 -9.656 1.00 65.12 108 ILE A CA 1
ATOM 850 C C . ILE A 1 108 ? 0.523 21.412 -9.916 1.00 65.12 108 ILE A C 1
ATOM 852 O O . ILE A 1 108 ? 0.998 22.482 -10.291 1.00 65.12 108 ILE A O 1
ATOM 856 N N . PHE A 1 109 ? 1.284 20.339 -9.702 1.00 62.59 109 PHE A N 1
ATOM 857 C CA . PHE A 1 109 ? 2.747 20.388 -9.726 1.00 62.59 109 PHE A CA 1
ATOM 858 C C . PHE A 1 109 ? 3.337 19.975 -11.073 1.00 62.59 109 PHE A C 1
ATOM 860 O O . PHE A 1 109 ? 4.533 20.157 -11.284 1.00 62.59 109 PHE A O 1
ATOM 867 N N . LYS A 1 110 ? 2.527 19.408 -11.979 1.00 64.44 110 LYS A N 1
ATOM 868 C CA . LYS A 1 110 ? 2.965 18.798 -13.249 1.00 64.44 110 LYS A CA 1
ATOM 869 C C . LYS A 1 110 ? 4.053 17.730 -13.079 1.00 64.44 110 LYS A C 1
ATOM 871 O O . LYS A 1 110 ? 4.716 17.353 -14.041 1.00 64.44 110 LYS A O 1
ATOM 876 N N . VAL A 1 111 ? 4.228 17.227 -11.858 1.00 65.19 111 VAL A N 1
ATOM 877 C CA . VAL A 1 111 ? 5.128 16.123 -11.532 1.00 65.19 111 VAL A CA 1
ATOM 878 C C . VAL A 1 111 ? 4.271 14.877 -11.425 1.00 65.19 111 VAL A C 1
ATOM 880 O O . VAL A 1 111 ? 3.408 14.776 -10.554 1.00 65.19 111 VAL A O 1
ATOM 883 N N . SER A 1 112 ? 4.491 13.938 -12.342 1.00 70.12 112 SER A N 1
ATOM 884 C CA . SER A 1 112 ? 3.862 12.625 -12.258 1.00 70.12 112 SER A CA 1
ATOM 885 C C . SER A 1 112 ? 4.509 11.810 -11.148 1.00 70.12 112 SER A C 1
ATOM 887 O O . SER A 1 112 ? 5.712 11.902 -10.899 1.00 70.12 112 SER A O 1
ATOM 889 N N . TRP A 1 113 ? 3.705 10.995 -10.478 1.00 67.44 113 TRP A N 1
ATOM 890 C CA . TRP A 1 113 ? 4.214 10.060 -9.486 1.00 67.44 113 TRP A CA 1
ATOM 891 C C . TRP A 1 113 ? 4.953 8.884 -10.145 1.00 67.44 113 TRP A C 1
ATOM 893 O O . TRP A 1 113 ? 5.995 8.459 -9.647 1.00 67.44 113 TRP A O 1
ATOM 903 N N . LEU A 1 114 ? 4.486 8.437 -11.315 1.00 76.31 114 LEU A N 1
ATOM 904 C CA . LEU A 1 114 ? 5.168 7.455 -12.163 1.00 76.31 114 LEU A CA 1
ATOM 905 C C . LEU A 1 114 ? 5.916 8.151 -13.313 1.00 76.31 114 LEU A C 1
ATOM 907 O O . LEU A 1 114 ? 5.437 9.171 -13.815 1.00 76.31 114 LEU A O 1
ATOM 911 N N . PRO A 1 115 ? 7.072 7.632 -13.749 1.00 74.12 115 PRO A N 1
ATOM 912 C CA . PRO A 1 115 ? 7.807 8.204 -14.872 1.00 74.12 115 PRO A CA 1
ATOM 913 C C . PRO A 1 115 ? 6.993 8.114 -16.167 1.00 74.12 115 PRO A C 1
ATOM 915 O O . PRO A 1 115 ? 6.582 7.032 -16.584 1.00 74.12 115 PRO A O 1
ATOM 918 N N . ILE A 1 116 ? 6.800 9.256 -16.830 1.00 71.69 116 ILE A N 1
ATOM 919 C CA . ILE A 1 116 ? 6.234 9.296 -18.182 1.00 71.69 116 ILE A CA 1
ATOM 920 C C . ILE A 1 116 ? 7.335 8.826 -19.131 1.00 71.69 116 ILE A C 1
ATOM 922 O O . ILE A 1 116 ? 8.395 9.447 -19.220 1.00 71.69 116 ILE A O 1
ATOM 926 N N . SER A 1 117 ? 7.100 7.693 -19.786 1.00 68.62 117 SER A N 1
ATOM 927 C CA . SER A 1 117 ? 8.083 7.045 -20.650 1.00 68.62 117 SER A CA 1
ATOM 928 C C . SER A 1 117 ? 7.710 7.261 -22.110 1.00 68.62 117 SER A C 1
ATOM 930 O O . SER A 1 117 ? 6.591 6.963 -22.504 1.00 68.62 117 SER A O 1
ATOM 932 N N . GLU A 1 118 ? 8.657 7.718 -22.927 1.00 68.38 118 GLU A N 1
ATOM 933 C CA . GLU A 1 118 ? 8.439 7.899 -24.373 1.00 68.38 118 GLU A CA 1
ATOM 934 C C . GLU A 1 118 ? 8.413 6.566 -25.138 1.00 68.38 118 GLU A C 1
ATOM 936 O O . GLU A 1 118 ? 7.911 6.492 -26.255 1.00 68.38 118 GLU A O 1
ATOM 941 N N . THR A 1 119 ? 8.947 5.492 -24.541 1.00 81.06 119 THR A N 1
ATOM 942 C CA . THR A 1 119 ? 8.998 4.166 -25.168 1.00 81.06 119 THR A CA 1
ATOM 943 C C . THR A 1 119 ? 8.015 3.192 -24.505 1.00 81.06 119 THR A C 1
ATOM 945 O O . THR A 1 119 ? 8.001 3.089 -23.270 1.00 81.06 119 THR A O 1
ATOM 948 N N . PRO A 1 120 ? 7.236 2.416 -25.293 1.00 81.81 120 PRO A N 1
ATOM 949 C CA . PRO A 1 120 ? 6.267 1.459 -24.750 1.00 81.81 120 PRO A CA 1
ATOM 950 C C . PRO A 1 120 ? 6.915 0.417 -23.836 1.00 81.81 120 PRO A C 1
ATOM 952 O O . PRO A 1 120 ? 6.369 0.062 -22.795 1.00 81.81 120 PRO A O 1
ATOM 955 N N . LEU A 1 121 ? 8.124 -0.037 -24.180 1.00 85.50 121 LEU A N 1
ATOM 956 C CA . LEU A 1 121 ? 8.836 -1.078 -23.440 1.00 85.50 121 LEU A CA 1
ATOM 957 C C . LEU A 1 121 ? 9.218 -0.631 -22.021 1.00 85.50 121 LEU A C 1
ATOM 959 O O . LEU A 1 121 ? 9.054 -1.393 -21.069 1.00 85.50 121 LEU A O 1
ATOM 963 N N . VAL A 1 122 ? 9.680 0.613 -21.857 1.00 84.31 122 VAL A N 1
ATOM 964 C CA . VAL A 1 122 ? 10.008 1.155 -20.531 1.00 84.31 122 VAL A CA 1
ATOM 965 C C . VAL A 1 122 ? 8.730 1.371 -19.721 1.00 84.31 122 VAL A C 1
ATOM 967 O O . VAL A 1 122 ? 8.678 0.943 -18.567 1.00 84.31 122 VAL A O 1
ATOM 970 N N . SER A 1 123 ? 7.678 1.922 -20.343 1.00 84.81 123 SER A N 1
ATOM 971 C CA . SER A 1 123 ? 6.359 2.078 -19.705 1.00 84.81 123 SER A CA 1
ATOM 972 C C . SER A 1 123 ? 5.821 0.739 -19.197 1.00 84.81 123 SER A C 1
ATOM 974 O O . SER A 1 123 ? 5.363 0.624 -18.064 1.00 84.81 123 SER A O 1
ATOM 976 N N . THR A 1 124 ? 6.003 -0.318 -19.991 1.00 88.50 124 THR A N 1
ATOM 977 C CA . THR A 1 124 ? 5.608 -1.687 -19.644 1.00 88.50 124 THR A CA 1
ATOM 978 C C . THR A 1 124 ? 6.287 -2.188 -18.373 1.00 88.50 124 THR A C 1
ATOM 980 O O . THR A 1 124 ? 5.619 -2.797 -17.540 1.00 88.50 124 THR A O 1
ATOM 983 N N . SER A 1 125 ? 7.580 -1.900 -18.163 1.00 90.12 125 SER A N 1
ATOM 984 C CA . SER A 1 125 ? 8.264 -2.321 -16.926 1.00 90.12 125 SER A CA 1
ATOM 985 C C . SER A 1 125 ? 7.646 -1.676 -15.690 1.00 90.12 125 SER A C 1
ATOM 987 O O . SER A 1 125 ? 7.418 -2.346 -14.686 1.00 90.12 125 SER A O 1
ATOM 989 N N . VAL A 1 126 ? 7.323 -0.387 -15.776 1.00 89.50 126 VAL A N 1
ATOM 990 C CA . VAL A 1 126 ? 6.764 0.390 -14.669 1.00 89.50 126 VAL A CA 1
ATOM 991 C C . VAL A 1 126 ? 5.308 0.003 -14.414 1.00 89.50 126 VAL A C 1
ATOM 993 O O . VAL A 1 126 ? 4.932 -0.225 -13.265 1.00 89.50 126 VAL A O 1
ATOM 996 N N . ASN A 1 127 ? 4.498 -0.133 -15.466 1.00 88.50 127 ASN A N 1
ATOM 997 C CA . ASN A 1 127 ? 3.082 -0.478 -15.356 1.00 88.50 127 ASN A CA 1
ATOM 998 C C . ASN A 1 127 ? 2.877 -1.923 -14.881 1.00 88.50 127 ASN A C 1
ATOM 1000 O O . ASN A 1 127 ? 2.066 -2.156 -13.982 1.00 88.50 127 ASN A O 1
ATOM 1004 N N . LEU A 1 128 ? 3.648 -2.893 -15.388 1.00 91.19 128 LEU A N 1
ATOM 1005 C CA . LEU A 1 128 ? 3.606 -4.258 -14.854 1.00 91.19 128 LEU A CA 1
ATOM 1006 C C . LEU A 1 128 ? 4.115 -4.308 -13.412 1.00 91.19 128 LEU A C 1
ATOM 1008 O O . LEU A 1 128 ? 3.530 -5.019 -12.598 1.00 91.19 128 LEU A O 1
ATOM 1012 N N . ALA A 1 129 ? 5.151 -3.537 -13.064 1.00 93.38 129 ALA A N 1
ATOM 1013 C CA . ALA A 1 129 ? 5.626 -3.449 -11.684 1.00 93.38 129 ALA A CA 1
ATOM 1014 C C . ALA A 1 129 ? 4.556 -2.867 -10.748 1.00 93.38 129 ALA A C 1
ATOM 1016 O O . ALA A 1 129 ? 4.363 -3.383 -9.647 1.00 93.38 129 ALA A O 1
ATOM 1017 N N . LEU A 1 130 ? 3.818 -1.844 -11.192 1.00 91.44 130 LEU A N 1
ATOM 1018 C CA . LEU A 1 130 ? 2.680 -1.277 -10.469 1.00 91.44 130 LEU A CA 1
ATOM 1019 C C . LEU A 1 130 ? 1.599 -2.332 -10.232 1.00 91.44 130 LEU A C 1
ATOM 1021 O O . LEU A 1 130 ? 1.240 -2.580 -9.080 1.00 91.44 130 LEU A O 1
ATOM 1025 N N . VAL A 1 131 ? 1.117 -2.983 -11.291 1.00 91.75 131 VAL A N 1
ATOM 1026 C CA . VAL A 1 131 ? 0.066 -4.007 -11.197 1.00 91.75 131 VAL A CA 1
ATOM 1027 C C . VAL A 1 131 ? 0.510 -5.155 -10.289 1.00 91.75 131 VAL A C 1
ATOM 1029 O O . VAL A 1 131 ? -0.201 -5.512 -9.347 1.00 91.75 131 VAL A O 1
ATOM 1032 N N . ALA A 1 132 ? 1.718 -5.680 -10.503 1.00 93.88 132 ALA A N 1
ATOM 1033 C CA . ALA A 1 132 ? 2.285 -6.744 -9.686 1.00 93.88 132 ALA A CA 1
ATOM 1034 C C . ALA A 1 132 ? 2.423 -6.325 -8.216 1.00 93.88 132 ALA A C 1
ATOM 1036 O O . ALA A 1 132 ? 2.090 -7.116 -7.337 1.00 93.88 132 ALA A O 1
ATOM 1037 N N . SER A 1 133 ? 2.860 -5.092 -7.932 1.00 94.62 133 SER A N 1
ATOM 1038 C CA . SER A 1 133 ? 3.002 -4.578 -6.560 1.00 94.62 133 SER A CA 1
ATOM 1039 C C . SER A 1 133 ? 1.663 -4.458 -5.829 1.00 94.62 133 SER A C 1
ATOM 1041 O O . SER A 1 133 ? 1.576 -4.740 -4.635 1.00 94.62 133 SER A O 1
ATOM 1043 N N . ILE A 1 134 ? 0.593 -4.071 -6.528 1.00 91.88 134 ILE A N 1
ATOM 1044 C CA . ILE A 1 134 ? -0.739 -3.950 -5.929 1.00 91.88 134 ILE A CA 1
ATOM 1045 C C . ILE A 1 134 ? -1.311 -5.342 -5.667 1.00 91.88 134 ILE A C 1
ATOM 1047 O O . ILE A 1 134 ? -1.762 -5.624 -4.557 1.00 91.88 134 ILE A O 1
ATOM 1051 N N . ILE A 1 135 ? -1.241 -6.244 -6.650 1.00 92.62 135 ILE A N 1
ATOM 1052 C CA . ILE A 1 135 ? -1.701 -7.628 -6.483 1.00 92.62 135 ILE A CA 1
ATOM 1053 C C . ILE A 1 135 ? -0.923 -8.306 -5.345 1.00 92.62 135 ILE A C 1
ATOM 1055 O O . ILE A 1 135 ? -1.543 -8.902 -4.465 1.00 92.62 135 ILE A O 1
ATOM 1059 N N . SER A 1 136 ? 0.405 -8.155 -5.294 1.00 92.94 136 SER A N 1
ATOM 1060 C CA . SER A 1 136 ? 1.251 -8.802 -4.285 1.00 92.94 136 SER A CA 1
ATOM 1061 C C . SER A 1 136 ? 1.015 -8.287 -2.864 1.00 92.94 136 SER A C 1
ATOM 1063 O O . SER A 1 136 ? 1.114 -9.067 -1.921 1.00 92.94 136 SER A O 1
ATOM 1065 N N . THR A 1 137 ? 0.685 -7.005 -2.686 1.00 92.06 137 THR A N 1
ATOM 1066 C CA . THR A 1 137 ? 0.534 -6.397 -1.352 1.00 92.06 137 THR A CA 1
ATOM 1067 C C . THR A 1 137 ? -0.910 -6.320 -0.864 1.00 92.06 137 THR A C 1
ATOM 1069 O O . THR A 1 137 ? -1.148 -6.316 0.348 1.00 92.06 137 THR A O 1
ATOM 1072 N N . SER A 1 138 ? -1.888 -6.307 -1.774 1.00 88.44 138 SER A N 1
ATOM 1073 C CA . SER A 1 138 ? -3.307 -6.102 -1.454 1.00 88.44 138 SER A CA 1
ATOM 1074 C C . SER A 1 138 ? -3.862 -7.102 -0.440 1.00 88.44 138 SER A C 1
ATOM 1076 O O . SER A 1 138 ? -4.622 -6.726 0.452 1.00 88.44 138 SER A O 1
ATOM 1078 N N . TRP A 1 139 ? -3.467 -8.368 -0.518 1.00 89.38 139 TRP A N 1
ATOM 1079 C CA . TRP A 1 139 ? -3.947 -9.417 0.381 1.00 89.38 139 TRP A CA 1
ATOM 1080 C C . TRP A 1 139 ? -3.234 -9.428 1.738 1.00 89.38 139 TRP A C 1
ATOM 1082 O O . TRP A 1 139 ? -3.770 -9.966 2.701 1.00 89.38 139 TRP A O 1
ATOM 1092 N N . ILE A 1 140 ? -2.064 -8.794 1.860 1.00 92.00 140 ILE A N 1
ATOM 1093 C CA . ILE A 1 140 ? -1.280 -8.787 3.104 1.00 92.00 140 ILE A CA 1
ATOM 1094 C C . ILE A 1 140 ? -1.940 -7.882 4.149 1.00 92.00 140 ILE A C 1
ATOM 1096 O O . ILE A 1 140 ? -2.031 -8.247 5.317 1.00 92.00 140 ILE A O 1
ATOM 1100 N N . SER A 1 141 ? -2.446 -6.712 3.754 1.00 88.31 141 SER A N 1
ATOM 1101 C CA . SER A 1 141 ? -3.067 -5.766 4.693 1.00 88.31 141 SER A CA 1
ATOM 1102 C C . SER A 1 141 ? -4.275 -6.367 5.445 1.00 88.31 141 SER A C 1
ATOM 1104 O O . SER A 1 141 ? -4.228 -6.430 6.683 1.00 88.31 141 SER A O 1
ATOM 1106 N N . PRO A 1 142 ? -5.316 -6.909 4.775 1.00 88.25 142 PRO A N 1
ATOM 1107 C CA . PRO A 1 142 ? -6.489 -7.468 5.452 1.00 88.25 142 PRO A CA 1
ATOM 1108 C C . PRO A 1 142 ? -6.181 -8.589 6.459 1.00 88.25 142 PRO A C 1
ATOM 1110 O O . PRO A 1 142 ? -6.909 -8.705 7.449 1.00 88.25 142 PRO A O 1
ATOM 1113 N N . LEU A 1 143 ? -5.089 -9.351 6.276 1.00 90.00 143 LEU A N 1
ATOM 1114 C CA . LEU A 1 143 ? -4.653 -10.388 7.226 1.00 90.00 143 LEU A CA 1
ATOM 1115 C C . LEU A 1 143 ? -4.452 -9.838 8.643 1.00 90.00 143 LEU A C 1
ATOM 1117 O O . LEU A 1 143 ? -4.767 -10.511 9.625 1.00 90.00 143 LEU A O 1
ATOM 1121 N N . PHE A 1 144 ? -3.933 -8.616 8.762 1.00 90.19 144 PHE A N 1
ATOM 1122 C CA . PHE A 1 144 ? -3.544 -8.029 10.045 1.00 90.19 144 PHE A CA 1
ATOM 1123 C C . PHE A 1 144 ? -4.510 -6.939 10.521 1.00 90.19 144 PHE A C 1
ATOM 1125 O O . PHE A 1 144 ? -4.663 -6.755 11.735 1.00 90.19 144 PHE A O 1
ATOM 1132 N N . MET A 1 145 ? -5.206 -6.248 9.607 1.00 86.94 145 MET A N 1
ATOM 1133 C CA . MET A 1 145 ? -6.023 -5.073 9.949 1.00 86.94 145 MET A CA 1
ATOM 1134 C C . MET A 1 145 ? -7.156 -5.372 10.935 1.00 86.94 145 MET A C 1
ATOM 1136 O O . MET A 1 145 ? -7.426 -4.557 11.813 1.00 86.94 145 MET A O 1
ATOM 1140 N N . ARG A 1 146 ? -7.777 -6.558 10.887 1.00 83.94 146 ARG A N 1
ATOM 1141 C CA . ARG A 1 146 ? -8.863 -6.903 11.823 1.00 83.94 146 ARG A CA 1
ATOM 1142 C C . ARG A 1 146 ? -8.402 -6.896 13.282 1.00 83.94 146 ARG A C 1
ATOM 1144 O O . ARG A 1 146 ? -9.060 -6.308 14.140 1.00 83.94 146 ARG A O 1
ATOM 1151 N N . LYS A 1 147 ? -7.261 -7.527 13.577 1.00 87.06 147 LYS A N 1
ATOM 1152 C CA . LYS A 1 147 ? -6.700 -7.499 14.936 1.00 87.06 147 LYS A CA 1
ATOM 1153 C C . LYS A 1 147 ? -6.062 -6.159 15.276 1.00 87.06 147 LYS A C 1
ATOM 1155 O O . LYS A 1 147 ? -6.101 -5.770 16.441 1.00 87.06 147 LYS A O 1
ATOM 1160 N N . LEU A 1 148 ? -5.504 -5.459 14.287 1.00 89.25 148 LEU A N 1
ATOM 1161 C CA . LEU A 1 148 ? -5.032 -4.091 14.476 1.00 89.25 148 LEU A CA 1
ATOM 1162 C C . LEU A 1 148 ? -6.169 -3.210 15.012 1.00 89.25 148 LEU A C 1
ATOM 1164 O O . LEU A 1 148 ? -5.990 -2.545 16.028 1.00 89.25 148 LEU A O 1
ATOM 1168 N N . PHE A 1 149 ? -7.353 -3.273 14.392 1.00 87.31 149 PHE A N 1
ATOM 1169 C CA . PHE A 1 149 ? -8.537 -2.547 14.848 1.00 87.31 149 PHE A CA 1
ATOM 1170 C C . PHE A 1 149 ? -8.964 -2.959 16.244 1.00 87.31 149 PHE A C 1
ATOM 1172 O O . PHE A 1 149 ? -9.140 -2.092 17.094 1.00 87.31 149 PHE A O 1
ATOM 1179 N N . TYR A 1 150 ? -9.068 -4.262 16.502 1.00 86.94 150 TYR A N 1
ATOM 1180 C CA . TYR A 1 150 ? -9.444 -4.777 17.815 1.00 86.94 150 TYR A CA 1
ATOM 1181 C C . TYR A 1 150 ? -8.585 -4.179 18.945 1.00 86.94 150 TYR A C 1
ATOM 1183 O O . TYR A 1 150 ? -9.123 -3.613 19.897 1.00 86.94 150 TYR A O 1
ATOM 1191 N N . PHE A 1 151 ? -7.254 -4.204 18.809 1.00 87.06 151 PHE A N 1
ATOM 1192 C CA . PHE A 1 151 ? -6.363 -3.650 19.836 1.00 87.06 151 PHE A CA 1
ATOM 1193 C C . PHE A 1 151 ? -6.314 -2.119 19.852 1.00 87.06 151 PHE A C 1
ATOM 1195 O O . PHE A 1 151 ? -6.167 -1.526 20.921 1.00 87.06 151 PHE A O 1
ATOM 1202 N N . MET A 1 152 ? -6.489 -1.460 18.703 1.00 86.06 152 MET A N 1
ATOM 1203 C CA . MET A 1 152 ? -6.605 0.000 18.651 1.00 86.06 152 MET A CA 1
ATOM 1204 C C . MET A 1 152 ? -7.855 0.508 19.377 1.00 86.06 152 MET A C 1
ATOM 1206 O O . MET A 1 152 ? -7.758 1.480 20.127 1.00 86.06 152 MET A O 1
ATOM 1210 N N . TYR A 1 153 ? -9.007 -0.153 19.210 1.00 85.62 153 TYR A N 1
ATOM 1211 C CA . TYR A 1 153 ? -10.246 0.193 19.919 1.00 85.62 153 TYR A CA 1
ATOM 1212 C C . TYR A 1 153 ? -10.116 -0.007 21.432 1.00 85.62 153 TYR A C 1
ATOM 1214 O O . TYR A 1 153 ? -10.596 0.822 22.203 1.00 85.62 153 TYR A O 1
ATOM 1222 N N . GLN A 1 154 ? -9.384 -1.038 21.859 1.00 84.38 154 GLN A N 1
ATOM 1223 C CA . GLN A 1 154 ? -9.066 -1.290 23.271 1.00 84.38 154 GLN A CA 1
ATOM 1224 C C . GLN A 1 154 ? -7.953 -0.386 23.825 1.00 84.38 154 GLN A C 1
ATOM 1226 O O . GLN A 1 154 ? -7.600 -0.499 24.996 1.00 84.38 154 GLN A O 1
ATOM 1231 N N . LYS A 1 155 ? -7.407 0.529 23.008 1.00 84.75 155 LYS A N 1
ATOM 1232 C CA . LYS A 1 155 ? -6.299 1.437 23.362 1.00 84.75 155 LYS A CA 1
ATOM 1233 C C . LYS A 1 155 ? -5.036 0.694 23.832 1.00 84.75 155 LYS A C 1
ATOM 1235 O O . LYS A 1 155 ? -4.271 1.222 24.633 1.00 84.75 155 LYS A O 1
ATOM 1240 N N . MET A 1 156 ? -4.806 -0.510 23.310 1.00 85.00 156 MET A N 1
ATOM 1241 C CA . MET A 1 156 ? -3.660 -1.364 23.631 1.00 85.00 156 MET A CA 1
ATOM 1242 C C . MET A 1 156 ? -2.516 -1.145 22.634 1.00 85.00 156 MET A C 1
ATOM 1244 O O . MET A 1 156 ? -2.300 -1.940 21.715 1.00 85.00 156 MET A O 1
ATOM 1248 N N . TYR A 1 157 ? -1.792 -0.036 22.778 1.00 85.69 157 TYR A N 1
ATOM 1249 C CA . TYR A 1 157 ? -0.815 0.424 21.785 1.00 85.69 157 TYR A CA 1
ATOM 1250 C C . TYR A 1 157 ? 0.413 -0.493 21.651 1.00 85.69 157 TYR A C 1
ATOM 1252 O O . TYR A 1 157 ? 0.932 -0.661 20.545 1.00 85.69 157 TYR A O 1
ATOM 1260 N N . SER A 1 158 ? 0.837 -1.160 22.723 1.00 84.00 158 SER A N 1
ATOM 1261 C CA . SER A 1 158 ? 1.908 -2.161 22.713 1.00 84.00 158 SER A CA 1
ATOM 1262 C C . SER A 1 158 ? 1.545 -3.370 21.847 1.00 84.00 158 SER A C 1
ATOM 1264 O O . SER A 1 158 ? 2.359 -3.833 21.043 1.00 84.00 158 SER A O 1
ATOM 1266 N N . ALA A 1 159 ? 0.301 -3.854 21.942 1.00 87.44 159 ALA A N 1
ATOM 1267 C CA . ALA A 1 159 ? -0.192 -4.948 21.105 1.00 87.44 159 ALA A CA 1
ATOM 1268 C C . ALA A 1 159 ? -0.299 -4.519 19.632 1.00 87.44 159 ALA A C 1
ATOM 1270 O O . ALA A 1 159 ? 0.110 -5.256 18.734 1.00 87.44 159 ALA A O 1
ATOM 1271 N N . VAL A 1 160 ? -0.762 -3.293 19.378 1.00 89.56 160 VAL A N 1
ATOM 1272 C CA . VAL A 1 160 ? -0.812 -2.697 18.032 1.00 89.56 160 VAL A CA 1
ATOM 1273 C C . VAL A 1 160 ? 0.582 -2.636 17.410 1.00 89.56 160 VAL A C 1
ATOM 1275 O O . VAL A 1 160 ? 0.759 -3.063 16.270 1.00 89.56 160 VAL A O 1
ATOM 1278 N N . ARG A 1 161 ? 1.594 -2.186 18.165 1.00 89.00 161 ARG A N 1
ATOM 1279 C CA . ARG A 1 161 ? 2.988 -2.155 17.703 1.00 89.00 161 ARG A CA 1
ATOM 1280 C C . ARG A 1 161 ? 3.485 -3.550 17.329 1.00 89.00 161 ARG A C 1
ATOM 1282 O O . ARG A 1 161 ? 4.063 -3.712 16.261 1.00 89.00 161 ARG A O 1
ATOM 1289 N N . LYS A 1 162 ? 3.237 -4.559 18.168 1.00 89.62 162 LYS A N 1
ATOM 1290 C CA . LYS A 1 162 ? 3.626 -5.951 17.885 1.00 89.62 162 LYS A CA 1
ATOM 1291 C C . LYS A 1 162 ? 2.954 -6.491 16.611 1.00 89.62 162 LYS A C 1
ATOM 1293 O O . LYS A 1 162 ? 3.620 -7.154 15.819 1.00 89.62 162 LYS A O 1
ATOM 1298 N N . ILE A 1 163 ? 1.675 -6.177 16.374 1.00 91.62 163 ILE A N 1
ATOM 1299 C CA . ILE A 1 163 ? 0.991 -6.536 15.118 1.00 91.62 163 ILE A CA 1
ATOM 1300 C C . ILE A 1 163 ? 1.616 -5.831 13.923 1.00 91.62 163 ILE A C 1
ATOM 1302 O O . ILE A 1 163 ? 1.860 -6.483 12.915 1.00 91.62 163 ILE A O 1
ATOM 1306 N N . LEU A 1 164 ? 1.880 -4.528 14.021 1.00 92.19 164 LEU A N 1
ATOM 1307 C CA . LEU A 1 164 ? 2.475 -3.775 12.918 1.00 92.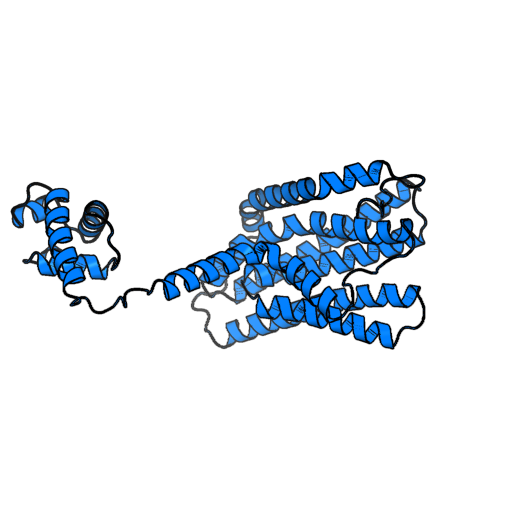19 164 LEU A CA 1
ATOM 1308 C C . LEU A 1 164 ? 3.880 -4.264 12.589 1.00 92.19 164 LEU A C 1
ATOM 1310 O O . LEU A 1 164 ? 4.207 -4.396 11.419 1.00 92.19 164 LEU A O 1
ATOM 1314 N N . VAL A 1 165 ? 4.686 -4.601 13.596 1.00 91.88 165 VAL A N 1
ATOM 1315 C CA . VAL A 1 165 ? 5.999 -5.223 13.383 1.00 91.88 165 VAL A CA 1
ATOM 1316 C C . VAL A 1 165 ? 5.845 -6.558 12.653 1.00 91.88 165 VAL A C 1
ATOM 1318 O O . VAL A 1 165 ? 6.521 -6.776 11.654 1.00 91.88 165 VAL A O 1
ATOM 1321 N N . ALA A 1 166 ? 4.922 -7.424 13.082 1.00 92.12 166 ALA A N 1
ATOM 1322 C CA . ALA A 1 166 ? 4.662 -8.686 12.388 1.00 92.12 166 ALA A CA 1
ATOM 1323 C C . ALA A 1 166 ? 4.174 -8.470 10.943 1.00 92.12 166 ALA A C 1
ATOM 1325 O O . ALA A 1 166 ? 4.615 -9.173 10.037 1.00 92.12 166 ALA A O 1
ATOM 1326 N N . TYR A 1 167 ? 3.310 -7.482 10.720 1.00 93.62 167 TYR A N 1
ATOM 1327 C CA . TYR A 1 167 ? 2.823 -7.082 9.402 1.00 93.62 167 TYR A CA 1
ATOM 1328 C C . TYR A 1 167 ? 3.959 -6.585 8.497 1.00 93.62 167 TYR A C 1
ATOM 1330 O O . TYR A 1 167 ? 4.086 -7.057 7.374 1.00 93.62 167 TYR A O 1
ATOM 1338 N N . PHE A 1 168 ? 4.829 -5.696 8.983 1.00 94.50 168 PHE A N 1
ATOM 1339 C CA . PHE A 1 168 ? 5.950 -5.180 8.196 1.00 94.50 168 PHE A CA 1
ATOM 1340 C C . PHE A 1 168 ? 6.995 -6.252 7.897 1.00 94.50 168 PHE A C 1
ATOM 1342 O O . PHE A 1 168 ? 7.463 -6.337 6.767 1.00 94.50 168 PHE A O 1
ATOM 1349 N N . ILE A 1 169 ? 7.328 -7.097 8.876 1.00 94.00 169 ILE A N 1
ATOM 1350 C CA . ILE A 1 169 ? 8.281 -8.196 8.689 1.00 94.00 169 ILE A CA 1
ATOM 1351 C C . ILE A 1 169 ? 7.728 -9.210 7.682 1.00 94.00 169 ILE A C 1
ATOM 1353 O O . ILE A 1 169 ? 8.405 -9.539 6.711 1.00 94.00 169 ILE A O 1
ATOM 1357 N N . SER A 1 170 ? 6.494 -9.685 7.879 1.00 92.94 170 SER A N 1
ATOM 1358 C CA . SER A 1 170 ? 5.872 -10.636 6.948 1.00 92.94 170 SER A CA 1
ATOM 1359 C C . SER A 1 170 ? 5.695 -10.033 5.557 1.00 92.94 170 SER A C 1
ATOM 1361 O O . SER A 1 170 ? 6.071 -10.667 4.577 1.00 92.94 170 SER A O 1
ATOM 1363 N N . GLY A 1 171 ? 5.219 -8.789 5.466 1.00 93.88 171 GLY A N 1
ATOM 1364 C CA . GLY A 1 171 ? 5.080 -8.060 4.210 1.00 93.88 171 GLY A CA 1
ATOM 1365 C C . GLY A 1 171 ? 6.403 -7.917 3.462 1.00 93.88 171 GLY A C 1
ATOM 1366 O O . GLY A 1 171 ? 6.453 -8.188 2.265 1.00 93.88 171 GLY A O 1
ATOM 1367 N N . PHE A 1 172 ? 7.486 -7.571 4.162 1.00 94.25 172 PHE A N 1
ATOM 1368 C CA . PHE A 1 172 ? 8.823 -7.460 3.577 1.00 94.25 172 PHE A CA 1
ATOM 1369 C C . PHE A 1 172 ? 9.323 -8.799 3.022 1.00 94.25 172 PHE A C 1
ATOM 1371 O O . PHE A 1 172 ? 9.712 -8.868 1.858 1.00 94.25 172 PHE A O 1
ATOM 1378 N N . PHE A 1 173 ? 9.260 -9.877 3.813 1.00 95.69 173 PHE A N 1
ATOM 1379 C CA . PHE A 1 173 ? 9.722 -11.197 3.369 1.00 95.69 173 PHE A CA 1
ATOM 1380 C C . PHE A 1 173 ? 8.878 -11.769 2.226 1.00 95.69 173 PHE A C 1
ATOM 1382 O O . PHE A 1 173 ? 9.434 -12.332 1.287 1.00 95.69 173 PHE A O 1
ATOM 1389 N N . ILE A 1 174 ? 7.554 -11.593 2.267 1.00 94.81 174 ILE A N 1
ATOM 1390 C CA . ILE A 1 174 ? 6.657 -12.014 1.182 1.00 94.81 174 ILE A CA 1
ATOM 1391 C C . ILE A 1 174 ? 6.960 -11.223 -0.094 1.00 94.81 174 ILE A C 1
ATOM 1393 O O . ILE A 1 174 ? 7.074 -11.814 -1.163 1.00 94.81 174 ILE A O 1
ATOM 1397 N N . THR A 1 175 ? 7.145 -9.905 0.010 1.00 95.38 175 THR A N 1
ATOM 1398 C CA . THR A 1 175 ? 7.494 -9.059 -1.143 1.00 95.38 175 THR A CA 1
ATOM 1399 C C . THR A 1 175 ? 8.824 -9.487 -1.753 1.00 95.38 175 THR A C 1
ATOM 1401 O O . THR A 1 175 ? 8.921 -9.615 -2.970 1.00 95.38 175 THR A O 1
ATOM 1404 N N . LEU A 1 176 ? 9.834 -9.760 -0.923 1.00 95.69 176 LEU A N 1
ATOM 1405 C CA . LEU A 1 176 ? 11.139 -10.229 -1.386 1.00 95.69 176 LEU A CA 1
ATOM 1406 C C . LEU A 1 176 ? 11.039 -11.595 -2.079 1.00 95.69 176 LEU A C 1
ATOM 1408 O O . LEU A 1 176 ? 11.615 -11.781 -3.147 1.00 95.69 176 LEU A O 1
ATOM 1412 N N . LEU A 1 177 ? 10.272 -12.528 -1.507 1.00 96.69 177 LEU A N 1
ATOM 1413 C CA . LEU A 1 177 ? 10.022 -13.836 -2.112 1.00 96.69 177 LEU A CA 1
ATOM 1414 C C . LEU A 1 177 ? 9.353 -13.694 -3.485 1.00 96.69 177 LEU A C 1
ATOM 1416 O O . LEU A 1 177 ? 9.803 -14.302 -4.451 1.00 96.69 177 LEU A O 1
ATOM 1420 N N . ILE A 1 178 ? 8.312 -12.863 -3.588 1.00 96.56 178 ILE A N 1
ATOM 1421 C CA . ILE A 1 178 ? 7.611 -12.616 -4.854 1.00 96.56 178 ILE A CA 1
ATOM 1422 C C . ILE A 1 178 ? 8.539 -11.931 -5.863 1.00 96.56 178 ILE A C 1
ATOM 1424 O O . ILE A 1 178 ? 8.530 -12.316 -7.026 1.00 96.56 178 ILE A O 1
ATOM 1428 N N . ALA A 1 179 ? 9.378 -10.978 -5.442 1.00 96.38 179 ALA A N 1
ATOM 1429 C CA . ALA A 1 179 ? 10.362 -10.346 -6.322 1.00 96.38 179 ALA A CA 1
ATOM 1430 C C . ALA A 1 179 ? 11.316 -11.383 -6.935 1.00 96.38 179 ALA A C 1
ATOM 1432 O O . ALA A 1 179 ? 11.519 -11.387 -8.146 1.00 96.38 179 ALA A O 1
ATOM 1433 N N . ILE A 1 180 ? 11.855 -12.295 -6.116 1.00 96.19 180 ILE A N 1
ATOM 1434 C CA . ILE A 1 180 ? 12.740 -13.374 -6.579 1.00 96.19 180 ILE A CA 1
ATOM 1435 C C . ILE A 1 180 ? 12.007 -14.278 -7.575 1.00 96.19 180 ILE A C 1
ATOM 1437 O O . ILE A 1 180 ? 12.536 -14.558 -8.648 1.00 96.19 180 ILE A O 1
ATOM 1441 N N . LEU A 1 181 ? 10.779 -14.696 -7.252 1.00 96.00 181 LEU A N 1
ATOM 1442 C CA . LEU A 1 181 ? 9.973 -15.539 -8.136 1.00 96.00 181 LEU A CA 1
ATOM 1443 C C . LEU A 1 181 ? 9.665 -14.850 -9.470 1.00 96.00 181 LEU A C 1
ATOM 1445 O O . LEU A 1 181 ? 9.758 -15.491 -10.513 1.00 96.00 181 LEU A O 1
ATOM 1449 N N . LEU A 1 182 ? 9.343 -13.554 -9.452 1.00 94.44 182 LEU A N 1
ATOM 1450 C CA . LEU A 1 182 ? 9.086 -12.777 -10.662 1.00 94.44 182 LEU A CA 1
ATOM 1451 C C . LEU A 1 182 ? 10.340 -12.654 -11.529 1.00 94.44 182 LEU A C 1
ATOM 1453 O O . LEU A 1 182 ? 10.246 -12.888 -12.727 1.00 94.44 182 LEU A O 1
ATOM 1457 N N . VAL A 1 183 ? 11.505 -12.366 -10.939 1.00 94.62 183 VAL A N 1
ATOM 1458 C CA . VAL A 1 183 ? 12.781 -12.304 -11.675 1.00 94.62 183 VAL A CA 1
ATOM 1459 C C . VAL A 1 183 ? 13.126 -13.658 -12.293 1.00 94.62 183 VAL A C 1
ATOM 1461 O O . VAL A 1 183 ? 13.492 -13.724 -13.466 1.00 94.62 183 VAL A O 1
ATOM 1464 N N . MET A 1 184 ? 12.982 -14.749 -11.530 1.00 94.25 184 MET A N 1
ATOM 1465 C CA . MET A 1 184 ? 13.197 -16.102 -12.049 1.00 94.25 184 MET A CA 1
ATOM 1466 C C . MET A 1 184 ? 12.252 -16.392 -13.215 1.00 94.25 184 MET A C 1
ATOM 1468 O O . MET A 1 184 ? 12.707 -16.825 -14.269 1.00 94.25 184 MET A O 1
ATOM 1472 N N . PHE A 1 185 ? 10.964 -16.086 -13.059 1.00 92.12 185 PHE A N 1
ATOM 1473 C CA . PHE A 1 185 ? 9.963 -16.266 -14.103 1.00 92.12 185 PHE A CA 1
ATOM 1474 C C . PHE A 1 185 ? 10.299 -15.461 -15.369 1.00 92.12 185 PHE A C 1
ATOM 1476 O O . PHE A 1 185 ? 10.353 -16.030 -16.460 1.00 92.12 185 PHE A O 1
ATOM 1483 N N . THR A 1 186 ? 10.620 -14.169 -15.249 1.00 91.31 186 THR A N 1
ATOM 1484 C CA . THR A 1 186 ? 10.971 -13.327 -16.406 1.00 91.31 186 THR A CA 1
ATOM 1485 C C . THR A 1 186 ? 12.248 -13.791 -17.100 1.00 91.31 186 THR A C 1
ATOM 1487 O O . THR A 1 186 ? 12.287 -13.823 -18.329 1.00 91.31 186 THR A O 1
ATOM 1490 N N . ASN A 1 187 ? 13.260 -14.218 -16.336 1.00 90.62 187 ASN A N 1
ATOM 1491 C CA . ASN A 1 187 ? 14.508 -14.745 -16.891 1.00 90.62 187 ASN A CA 1
ATOM 1492 C C . ASN A 1 187 ? 14.288 -16.070 -17.627 1.00 90.62 187 ASN A C 1
ATOM 1494 O O . ASN A 1 187 ? 14.848 -16.267 -18.700 1.00 90.62 187 ASN A O 1
ATOM 1498 N N . THR A 1 188 ? 13.449 -16.968 -17.093 1.00 91.31 188 THR A N 1
ATOM 1499 C CA . THR A 1 188 ? 13.154 -18.254 -17.754 1.00 91.31 188 THR A CA 1
ATOM 1500 C C . THR A 1 188 ? 12.420 -18.090 -19.079 1.00 91.31 188 THR A C 1
ATOM 1502 O O . THR A 1 188 ? 12.595 -18.911 -19.975 1.00 91.31 188 THR A O 1
ATOM 1505 N N . LEU A 1 189 ? 11.622 -17.029 -19.221 1.00 86.94 189 LEU A N 1
ATOM 1506 C CA . LEU A 1 189 ? 10.931 -16.726 -20.470 1.00 86.94 189 LEU A CA 1
ATOM 1507 C C . LEU A 1 189 ? 11.867 -16.120 -21.526 1.00 86.94 189 LEU A C 1
ATOM 1509 O O . LEU A 1 189 ? 11.608 -16.280 -22.714 1.00 86.94 189 LEU A O 1
ATOM 1513 N N . GLY A 1 190 ? 12.926 -15.410 -21.118 1.00 85.06 190 GLY A N 1
ATOM 1514 C CA . GLY A 1 190 ? 13.893 -14.796 -22.038 1.00 85.06 190 GLY A CA 1
ATOM 1515 C C . GLY A 1 190 ? 13.306 -13.723 -22.967 1.00 85.06 190 GLY A C 1
ATOM 1516 O O . GLY A 1 190 ? 13.923 -13.374 -23.967 1.00 85.06 190 GLY A O 1
ATOM 1517 N N . ILE A 1 191 ? 12.105 -13.214 -22.662 1.00 86.25 191 ILE A N 1
ATOM 1518 C CA . ILE A 1 191 ? 11.366 -12.268 -23.517 1.00 86.25 191 ILE A CA 1
ATOM 1519 C C . ILE A 1 191 ? 11.917 -10.844 -23.376 1.00 86.25 191 ILE A C 1
ATOM 1521 O O . ILE A 1 191 ? 11.862 -10.067 -24.323 1.00 86.25 191 ILE A O 1
ATOM 1525 N N . TYR A 1 192 ? 12.435 -10.487 -22.199 1.00 89.38 192 TYR A N 1
ATOM 1526 C CA . TYR A 1 192 ? 12.774 -9.111 -21.846 1.00 89.38 192 TYR A CA 1
ATOM 1527 C C . TYR A 1 192 ? 14.284 -8.899 -21.664 1.00 89.38 192 TYR A C 1
ATOM 1529 O O . TYR A 1 192 ? 14.948 -9.776 -21.115 1.00 89.38 192 TYR A O 1
ATOM 1537 N N . PRO A 1 193 ? 14.830 -7.728 -22.051 1.00 91.50 193 PRO A N 1
ATOM 1538 C CA . PRO A 1 193 ? 16.226 -7.380 -21.778 1.00 91.50 193 PRO A CA 1
ATOM 1539 C C . PRO A 1 193 ? 16.546 -7.250 -20.278 1.00 91.50 193 PRO A C 1
ATOM 1541 O O . PRO A 1 193 ? 15.705 -6.806 -19.497 1.00 91.50 193 PRO A O 1
ATOM 1544 N N . ASP A 1 194 ? 17.801 -7.482 -19.882 1.00 90.56 194 ASP A N 1
ATOM 1545 C CA . ASP A 1 194 ? 18.237 -7.423 -18.471 1.00 90.56 194 ASP A CA 1
ATOM 1546 C C . ASP A 1 194 ? 17.965 -6.070 -17.787 1.00 90.56 194 ASP A C 1
ATOM 1548 O O . ASP A 1 194 ? 17.582 -5.993 -16.612 1.00 90.56 194 ASP A O 1
ATOM 1552 N N . TRP A 1 195 ? 18.126 -4.969 -18.528 1.00 89.81 195 TRP A N 1
ATOM 1553 C CA . TRP A 1 195 ? 17.844 -3.626 -18.019 1.00 89.81 195 TRP A CA 1
ATOM 1554 C C . TRP A 1 195 ? 16.359 -3.445 -17.676 1.00 89.81 195 TRP A C 1
ATOM 1556 O O . TRP A 1 195 ? 16.029 -2.776 -16.696 1.00 89.81 195 TRP A O 1
ATOM 1566 N N . TRP A 1 196 ? 15.461 -4.077 -18.438 1.00 91.75 196 TRP A N 1
ATOM 1567 C CA . TRP A 1 196 ? 14.017 -4.022 -18.218 1.00 91.75 196 TRP A CA 1
ATOM 1568 C C . TRP A 1 196 ? 13.648 -4.747 -16.927 1.00 91.75 196 TRP A C 1
ATOM 1570 O O . TRP A 1 196 ? 12.927 -4.200 -16.093 1.00 91.75 196 TRP A O 1
ATOM 1580 N N . ILE A 1 197 ? 14.219 -5.939 -16.721 1.00 92.69 197 ILE A N 1
ATOM 1581 C CA . ILE A 1 197 ? 14.005 -6.759 -15.519 1.00 92.69 197 ILE A CA 1
ATOM 1582 C C . ILE A 1 197 ? 14.498 -6.011 -14.278 1.00 92.69 197 ILE A C 1
ATOM 1584 O O . ILE A 1 197 ? 13.842 -6.023 -13.234 1.00 92.69 197 ILE A O 1
ATOM 1588 N N . THR A 1 198 ? 15.612 -5.288 -14.407 1.00 91.50 198 THR A N 1
ATOM 1589 C CA . THR A 1 198 ? 16.159 -4.453 -13.333 1.00 91.50 198 THR A CA 1
ATOM 1590 C C . THR A 1 198 ? 15.192 -3.329 -12.953 1.00 91.50 198 THR A C 1
ATOM 1592 O O . THR A 1 198 ? 14.858 -3.188 -11.775 1.00 91.50 198 THR A O 1
ATOM 1595 N N . TYR A 1 199 ? 14.682 -2.560 -13.924 1.00 90.19 199 TYR A N 1
ATOM 1596 C CA . TYR A 1 199 ? 13.705 -1.500 -13.639 1.00 90.19 199 TYR A CA 1
ATOM 1597 C C . TYR A 1 199 ? 12.407 -2.053 -13.063 1.00 90.19 199 TYR A C 1
ATOM 1599 O O . TYR A 1 199 ? 11.951 -1.559 -12.032 1.00 90.19 199 TYR A O 1
ATOM 1607 N N . PHE A 1 200 ? 11.855 -3.101 -13.675 1.00 92.94 200 PHE A N 1
ATOM 1608 C CA . PHE A 1 200 ? 10.660 -3.782 -13.190 1.00 92.94 200 PHE A CA 1
ATOM 1609 C C . PHE A 1 200 ? 10.814 -4.179 -11.715 1.00 92.94 200 PHE A C 1
ATOM 1611 O O . PHE A 1 200 ? 9.962 -3.856 -10.890 1.00 92.94 200 PHE A O 1
ATOM 1618 N N . THR A 1 201 ? 11.938 -4.801 -11.353 1.00 94.75 201 THR A N 1
ATOM 1619 C CA . THR A 1 201 ? 12.190 -5.280 -9.987 1.00 94.75 201 THR A CA 1
ATOM 1620 C C . THR A 1 201 ? 12.333 -4.134 -8.988 1.00 94.75 201 THR A C 1
ATOM 1622 O O . THR A 1 201 ? 11.741 -4.177 -7.908 1.00 94.75 201 THR A O 1
ATOM 1625 N N . ILE A 1 202 ? 13.086 -3.084 -9.334 1.00 94.25 202 ILE A N 1
ATOM 1626 C CA . ILE A 1 202 ? 13.293 -1.939 -8.436 1.00 94.25 202 ILE A CA 1
ATOM 1627 C C . ILE A 1 202 ? 11.974 -1.192 -8.205 1.00 94.25 202 ILE A C 1
ATOM 1629 O O . ILE A 1 202 ? 11.645 -0.876 -7.059 1.00 94.25 202 ILE A O 1
ATOM 1633 N N . PHE A 1 203 ? 11.187 -0.956 -9.261 1.00 92.81 203 PHE A N 1
ATOM 1634 C CA . PHE A 1 203 ? 9.863 -0.348 -9.129 1.00 92.81 203 PHE A CA 1
ATOM 1635 C C . PHE A 1 203 ? 8.903 -1.244 -8.351 1.00 92.81 203 PHE A C 1
ATOM 1637 O O . PHE A 1 203 ? 8.203 -0.746 -7.472 1.00 92.81 203 PHE A O 1
ATOM 1644 N N . PHE A 1 204 ? 8.905 -2.554 -8.603 1.00 95.69 204 PHE A N 1
ATOM 1645 C CA . PHE A 1 204 ? 8.064 -3.505 -7.883 1.00 95.69 204 PHE A CA 1
ATOM 1646 C C . PHE A 1 204 ? 8.328 -3.444 -6.375 1.00 95.69 204 PHE A C 1
ATOM 1648 O O . PHE A 1 204 ? 7.383 -3.323 -5.593 1.00 95.69 204 PHE A O 1
ATOM 1655 N N . ILE A 1 205 ? 9.598 -3.470 -5.957 1.00 95.88 205 ILE A N 1
ATOM 1656 C CA . ILE A 1 205 ? 9.980 -3.397 -4.540 1.00 95.88 205 ILE A CA 1
ATOM 1657 C C . ILE A 1 205 ? 9.604 -2.035 -3.947 1.00 95.88 205 ILE A C 1
ATOM 1659 O O . ILE A 1 205 ? 8.999 -1.985 -2.874 1.00 95.88 205 ILE A O 1
ATOM 1663 N N . ALA A 1 206 ? 9.928 -0.935 -4.635 1.00 94.19 206 ALA A N 1
ATOM 1664 C CA . ALA A 1 206 ? 9.649 0.415 -4.149 1.00 94.19 206 ALA A CA 1
ATOM 1665 C C . ALA A 1 206 ? 8.143 0.656 -3.961 1.00 94.19 206 ALA A C 1
ATOM 1667 O O . ALA A 1 206 ? 7.717 1.120 -2.902 1.00 94.19 206 ALA A O 1
ATOM 1668 N N . LEU A 1 207 ? 7.330 0.292 -4.956 1.00 92.81 207 LEU A N 1
ATOM 1669 C CA . LEU A 1 207 ? 5.876 0.432 -4.907 1.00 92.81 207 LEU A CA 1
ATOM 1670 C C . LEU A 1 207 ? 5.270 -0.487 -3.846 1.00 92.81 207 LEU A C 1
ATOM 1672 O O . LEU A 1 207 ? 4.465 -0.030 -3.039 1.00 92.81 207 LEU A O 1
ATOM 1676 N N . SER A 1 208 ? 5.715 -1.746 -3.766 1.00 95.06 208 SER A N 1
ATOM 1677 C CA . SER A 1 208 ? 5.247 -2.681 -2.734 1.00 95.06 208 SER A CA 1
ATOM 1678 C C . SER A 1 208 ? 5.516 -2.152 -1.324 1.00 95.06 208 SER A C 1
ATOM 1680 O O . SER A 1 208 ? 4.650 -2.234 -0.453 1.00 95.06 208 SER A O 1
ATOM 1682 N N . LEU A 1 209 ? 6.684 -1.545 -1.093 1.00 93.88 209 LEU A N 1
ATOM 1683 C CA . LEU A 1 209 ? 7.006 -0.918 0.186 1.00 93.88 209 LEU A CA 1
ATOM 1684 C C . LEU A 1 209 ? 6.079 0.268 0.490 1.00 93.88 209 LEU A C 1
ATOM 1686 O O . LEU A 1 209 ? 5.621 0.414 1.628 1.00 93.88 209 LEU A O 1
ATOM 1690 N N . LEU A 1 210 ? 5.747 1.084 -0.513 1.00 91.19 210 LEU A N 1
ATOM 1691 C CA . LEU A 1 210 ? 4.808 2.189 -0.328 1.00 91.19 210 LEU A CA 1
ATOM 1692 C C . LEU A 1 210 ? 3.406 1.684 0.022 1.00 91.19 210 LEU A C 1
ATOM 1694 O O . LEU A 1 210 ? 2.795 2.180 0.970 1.00 91.19 210 LEU A O 1
ATOM 1698 N N . TRP A 1 211 ? 2.896 0.675 -0.685 1.00 90.88 211 TRP A N 1
ATOM 1699 C CA . TRP A 1 211 ? 1.583 0.096 -0.390 1.00 90.88 211 TRP A CA 1
ATOM 1700 C C . TRP A 1 211 ? 1.545 -0.523 1.006 1.00 90.88 211 TRP A C 1
ATOM 1702 O O . TRP A 1 211 ? 0.618 -0.272 1.780 1.00 90.88 211 TRP A O 1
ATOM 1712 N N . LEU A 1 212 ? 2.597 -1.261 1.375 1.00 92.88 212 LEU A N 1
ATOM 1713 C CA . LEU A 1 212 ? 2.708 -1.857 2.700 1.00 92.88 212 LEU A CA 1
ATOM 1714 C C . LEU A 1 212 ? 2.726 -0.797 3.803 1.00 92.88 212 LEU A C 1
ATOM 1716 O O . LEU A 1 212 ? 2.056 -0.968 4.819 1.00 92.88 212 LEU A O 1
ATOM 1720 N N . THR A 1 213 ? 3.457 0.300 3.620 1.00 92.06 213 THR A N 1
ATOM 1721 C CA . THR A 1 213 ? 3.574 1.362 4.629 1.00 92.06 213 THR A CA 1
ATOM 1722 C C . THR A 1 213 ? 2.324 2.223 4.737 1.00 92.06 213 THR A C 1
ATOM 1724 O O . THR A 1 213 ? 1.887 2.524 5.848 1.00 92.06 213 THR A O 1
ATOM 1727 N N . THR A 1 214 ? 1.685 2.557 3.621 1.00 88.88 214 THR A N 1
ATOM 1728 C CA . THR A 1 214 ? 0.476 3.395 3.605 1.00 88.88 214 THR A CA 1
ATOM 1729 C C . THR A 1 214 ? -0.781 2.667 4.090 1.00 88.88 214 THR A C 1
ATOM 1731 O O . THR A 1 214 ? -1.666 3.305 4.665 1.00 88.88 214 THR A O 1
ATOM 1734 N N . ALA A 1 215 ? -0.863 1.340 3.946 1.00 88.56 215 ALA A N 1
ATOM 1735 C CA . ALA A 1 215 ? -2.044 0.568 4.339 1.00 88.56 215 ALA A CA 1
ATOM 1736 C C . ALA A 1 215 ? -2.436 0.704 5.832 1.00 88.56 215 ALA A C 1
ATOM 1738 O O . ALA A 1 215 ? -3.615 0.943 6.105 1.00 88.56 215 ALA A O 1
ATOM 1739 N N . PRO A 1 216 ? -1.515 0.638 6.817 1.00 90.00 216 PRO A N 1
ATOM 1740 C CA . PRO A 1 216 ? -1.830 0.957 8.209 1.00 90.00 216 PRO A CA 1
ATOM 1741 C C . PRO A 1 216 ? -2.355 2.380 8.430 1.00 90.00 216 PRO A C 1
ATOM 1743 O O . PRO A 1 216 ? -3.294 2.560 9.202 1.00 90.00 216 PRO A O 1
ATOM 1746 N N . LEU A 1 217 ? -1.792 3.400 7.769 1.00 87.56 217 LEU A N 1
ATOM 1747 C CA . LEU A 1 217 ? -2.293 4.779 7.894 1.00 87.56 217 LEU A CA 1
ATOM 1748 C C . LEU A 1 217 ? -3.736 4.881 7.414 1.00 87.56 217 LEU A C 1
ATOM 1750 O O . LEU A 1 217 ? -4.578 5.492 8.078 1.00 87.56 217 LEU A O 1
ATOM 1754 N N . TYR A 1 218 ? -4.005 4.246 6.275 1.00 80.31 218 TYR A N 1
ATOM 1755 C CA . TYR A 1 218 ? -5.330 4.170 5.697 1.00 80.31 218 TYR A CA 1
ATOM 1756 C C . TYR A 1 218 ? -6.316 3.483 6.652 1.00 80.31 218 TYR A C 1
ATOM 1758 O O . TYR A 1 218 ? -7.353 4.051 6.997 1.00 80.31 218 TYR A O 1
ATOM 1766 N N . ALA A 1 219 ? -5.949 2.307 7.164 1.00 80.69 219 ALA A N 1
ATOM 1767 C CA . ALA A 1 219 ? -6.754 1.555 8.116 1.00 80.69 219 ALA A CA 1
ATOM 1768 C C . ALA A 1 219 ? -7.084 2.384 9.368 1.00 80.69 219 ALA A C 1
ATOM 1770 O O . ALA A 1 219 ? -8.240 2.473 9.779 1.00 80.69 219 ALA A O 1
ATOM 1771 N N . LEU A 1 220 ? -6.089 3.062 9.943 1.00 83.00 220 LEU A N 1
ATOM 1772 C CA . LEU A 1 220 ? -6.251 3.893 11.138 1.00 83.00 220 LEU A CA 1
ATOM 1773 C C . LEU A 1 220 ? -6.998 5.218 10.890 1.00 83.00 220 LEU A C 1
ATOM 1775 O O . LEU A 1 220 ? -7.101 6.029 11.812 1.00 83.00 220 LEU A O 1
ATOM 1779 N N . ARG A 1 221 ? -7.523 5.450 9.676 1.00 80.19 221 ARG A N 1
ATOM 1780 C CA . ARG A 1 221 ? -8.193 6.694 9.254 1.00 80.19 221 ARG A CA 1
ATOM 1781 C C . ARG A 1 221 ? -7.312 7.935 9.437 1.00 80.19 221 ARG A C 1
ATOM 1783 O O . ARG A 1 221 ? -7.794 9.046 9.661 1.00 80.19 221 ARG A O 1
ATOM 1790 N N . LEU A 1 222 ? -5.994 7.756 9.340 1.00 82.38 222 LEU A N 1
ATOM 1791 C CA . LEU A 1 222 ? -4.997 8.821 9.433 1.00 82.38 222 LEU A CA 1
ATOM 1792 C C . LEU A 1 222 ? -4.795 9.449 8.047 1.00 82.38 222 LEU A C 1
ATOM 1794 O O . LEU A 1 222 ? -3.717 9.381 7.458 1.00 82.38 222 LEU A O 1
ATOM 1798 N N . HIS A 1 223 ? -5.857 10.067 7.522 1.00 79.19 223 HIS A N 1
ATOM 1799 C CA . HIS A 1 223 ? -5.885 10.603 6.157 1.00 79.19 223 HIS A CA 1
ATOM 1800 C C . HIS A 1 223 ? -4.936 11.794 5.952 1.00 79.19 223 HIS A C 1
ATOM 1802 O O . HIS A 1 223 ? -4.331 11.908 4.892 1.00 79.19 223 HIS A O 1
ATOM 1808 N N . ILE A 1 224 ? -4.752 12.654 6.962 1.00 80.75 224 ILE A N 1
ATOM 1809 C CA . ILE A 1 224 ? -3.826 13.798 6.864 1.00 80.75 224 ILE A CA 1
ATOM 1810 C C . ILE A 1 224 ? -2.370 13.312 6.694 1.00 80.75 224 ILE A C 1
ATOM 1812 O O . ILE A 1 224 ? -1.736 13.698 5.713 1.00 80.75 224 ILE A O 1
ATOM 1816 N N . PRO A 1 225 ? -1.834 12.423 7.558 1.00 85.00 225 PRO A N 1
ATOM 1817 C CA . PRO A 1 225 ? -0.508 11.826 7.352 1.00 85.00 225 PRO A CA 1
ATOM 1818 C C . PRO A 1 225 ? -0.358 11.077 6.027 1.00 85.00 225 PRO A C 1
ATOM 1820 O O . PRO A 1 225 ? 0.712 11.105 5.419 1.00 85.00 225 PRO A O 1
ATOM 1823 N N . LEU A 1 226 ? -1.427 10.425 5.564 1.00 83.12 226 LEU A N 1
ATOM 1824 C CA . LEU A 1 226 ? -1.440 9.751 4.270 1.00 83.12 226 LEU A CA 1
ATOM 1825 C C . LEU A 1 226 ? -1.237 10.753 3.120 1.00 83.12 226 LEU A C 1
ATOM 1827 O O . LEU A 1 226 ? -0.368 10.539 2.282 1.00 83.12 226 LEU A O 1
ATOM 1831 N N . ILE A 1 227 ? -1.967 11.874 3.109 1.00 81.56 227 ILE A N 1
ATOM 1832 C CA . ILE A 1 227 ? -1.786 12.948 2.114 1.00 81.56 227 ILE A CA 1
ATOM 1833 C C . ILE A 1 227 ? -0.364 13.516 2.186 1.00 81.56 227 ILE A C 1
ATOM 1835 O O . ILE A 1 227 ? 0.298 13.646 1.158 1.00 81.56 227 ILE A O 1
ATOM 1839 N N . LEU A 1 228 ? 0.127 13.812 3.395 1.00 83.44 228 LEU A N 1
ATOM 1840 C CA . LEU A 1 228 ? 1.479 14.341 3.599 1.00 83.44 228 LEU A CA 1
ATOM 1841 C C . LEU A 1 228 ? 2.553 13.401 3.050 1.00 83.44 228 LEU A C 1
ATOM 1843 O O . LEU A 1 228 ? 3.529 13.864 2.476 1.00 83.44 228 LEU A O 1
ATOM 1847 N N . THR A 1 229 ? 2.351 12.090 3.162 1.00 85.75 229 THR A N 1
ATOM 1848 C CA . THR A 1 229 ? 3.266 11.093 2.598 1.00 85.75 229 THR A CA 1
ATOM 1849 C C . THR A 1 229 ? 3.389 11.236 1.084 1.00 85.75 229 THR A C 1
ATOM 1851 O O . THR A 1 229 ? 4.503 11.302 0.565 1.00 85.75 229 THR A O 1
ATOM 1854 N N . TYR A 1 230 ? 2.259 11.303 0.374 1.00 83.56 230 TYR A N 1
ATOM 1855 C CA . TYR A 1 230 ? 2.260 11.457 -1.082 1.00 83.56 230 TYR A CA 1
ATOM 1856 C C . TYR A 1 230 ? 2.836 12.811 -1.504 1.00 83.56 230 TYR A C 1
ATOM 1858 O O . TYR A 1 230 ? 3.625 12.871 -2.444 1.00 83.56 230 TYR A O 1
ATOM 1866 N N . LEU A 1 231 ? 2.523 13.884 -0.772 1.00 84.25 231 LEU A N 1
ATOM 1867 C CA . LEU A 1 231 ? 3.109 15.204 -1.018 1.00 84.25 231 LEU A CA 1
ATOM 1868 C C . LEU A 1 231 ? 4.626 15.201 -0.825 1.00 84.25 231 LEU A C 1
ATOM 1870 O O . LEU A 1 231 ? 5.348 15.688 -1.688 1.00 84.25 231 LEU A O 1
ATOM 1874 N N . CYS A 1 232 ? 5.133 14.621 0.262 1.00 86.81 232 CYS A N 1
ATOM 1875 C CA . CYS A 1 232 ? 6.570 14.515 0.486 1.00 86.81 232 CYS A CA 1
ATOM 1876 C C . CYS A 1 232 ? 7.249 13.631 -0.563 1.00 86.81 232 CYS A C 1
ATOM 1878 O O . CYS A 1 232 ? 8.329 13.980 -1.029 1.00 86.81 232 CYS A O 1
ATOM 1880 N N . SER A 1 233 ? 6.612 12.530 -0.973 1.00 88.12 233 SER A N 1
ATOM 1881 C CA . SER A 1 233 ? 7.089 11.701 -2.082 1.00 88.12 233 SER A CA 1
ATOM 1882 C C . SER A 1 233 ? 7.259 12.542 -3.349 1.00 88.12 233 SER A C 1
ATOM 1884 O O . SER A 1 233 ? 8.339 12.563 -3.931 1.00 88.12 233 SER A O 1
ATOM 1886 N N . LEU A 1 234 ? 6.245 13.330 -3.714 1.00 85.44 234 LEU A N 1
ATOM 1887 C CA . LEU A 1 234 ? 6.260 14.185 -4.903 1.00 85.44 234 LEU A CA 1
ATOM 1888 C C . LEU A 1 234 ? 7.246 15.352 -4.794 1.00 85.44 234 LEU A C 1
ATOM 1890 O O . LEU A 1 234 ? 7.895 15.685 -5.782 1.00 85.44 234 LEU A O 1
ATOM 1894 N N . LEU A 1 235 ? 7.437 15.920 -3.602 1.00 87.31 235 LEU A N 1
ATOM 1895 C CA . LEU A 1 235 ? 8.486 16.911 -3.351 1.00 87.31 235 LEU A CA 1
ATOM 1896 C C . LEU A 1 235 ? 9.884 16.317 -3.550 1.00 87.31 235 LEU A C 1
ATOM 1898 O O . LEU A 1 235 ? 10.720 16.944 -4.194 1.00 87.31 235 LEU A O 1
ATOM 1902 N N . ILE A 1 236 ? 10.138 15.103 -3.051 1.00 89.06 236 ILE A N 1
ATOM 1903 C CA . ILE A 1 236 ? 11.419 14.410 -3.250 1.00 89.06 236 ILE A CA 1
ATOM 1904 C C . ILE A 1 236 ? 11.653 14.142 -4.739 1.00 89.06 236 ILE A C 1
ATOM 1906 O O . ILE A 1 236 ? 12.766 14.356 -5.220 1.00 89.06 236 ILE A O 1
ATOM 1910 N N . ILE A 1 237 ? 10.614 13.735 -5.478 1.00 87.31 237 ILE A N 1
ATOM 1911 C CA . ILE A 1 237 ? 10.685 13.581 -6.937 1.00 87.31 237 ILE A CA 1
ATOM 1912 C C . ILE A 1 237 ? 11.040 14.930 -7.570 1.00 87.31 237 ILE A C 1
ATOM 1914 O O . ILE A 1 237 ? 12.058 15.027 -8.248 1.00 87.31 237 ILE A O 1
ATOM 1918 N N . GLY A 1 238 ? 10.273 15.986 -7.293 1.00 84.06 238 GLY A N 1
ATOM 1919 C CA . GLY A 1 238 ? 10.486 17.320 -7.860 1.00 84.06 238 GLY A CA 1
ATOM 1920 C C . GLY A 1 238 ? 11.890 17.877 -7.605 1.00 84.06 238 GLY A C 1
ATOM 1921 O O . GLY A 1 238 ? 12.532 18.361 -8.533 1.00 84.06 238 GLY A O 1
ATOM 1922 N N . ILE A 1 239 ? 12.408 17.744 -6.380 1.00 86.38 239 ILE A N 1
ATOM 1923 C CA . ILE A 1 239 ? 13.783 18.142 -6.030 1.00 86.38 239 ILE A CA 1
ATOM 1924 C C . ILE A 1 239 ? 14.805 17.267 -6.764 1.00 86.38 239 ILE A C 1
ATOM 1926 O O . ILE A 1 239 ? 15.793 17.768 -7.291 1.00 86.38 239 ILE A O 1
ATOM 1930 N N . SER A 1 240 ? 14.576 15.959 -6.851 1.00 85.38 240 SER A N 1
ATOM 1931 C CA . SER A 1 240 ? 15.485 15.064 -7.574 1.00 85.38 240 SER A CA 1
ATOM 1932 C C . SER A 1 240 ? 15.568 15.430 -9.060 1.00 85.38 240 SER A C 1
ATOM 1934 O O . SER A 1 240 ? 16.652 15.399 -9.636 1.00 85.38 240 SER A O 1
ATOM 1936 N N . TYR A 1 241 ? 14.459 15.865 -9.667 1.00 83.75 241 TYR A N 1
ATOM 1937 C CA . TYR A 1 241 ? 14.412 16.332 -11.056 1.00 83.75 241 TYR A CA 1
ATOM 1938 C C . TYR A 1 241 ? 15.227 17.608 -11.318 1.00 83.75 241 TYR A C 1
ATOM 1940 O O . TYR A 1 241 ? 15.712 17.778 -12.435 1.00 83.75 241 TYR A O 1
ATOM 1948 N N . THR A 1 242 ? 15.406 18.498 -10.334 1.00 82.44 242 THR A N 1
ATOM 1949 C CA . THR A 1 242 ? 16.245 19.701 -10.515 1.00 82.44 242 THR A CA 1
ATOM 1950 C C . THR A 1 242 ? 17.737 19.382 -10.440 1.00 82.44 242 THR A C 1
ATOM 1952 O O . THR A 1 242 ? 18.547 20.042 -11.091 1.00 82.44 242 THR A O 1
ATOM 1955 N N . VAL A 1 243 ? 18.106 18.346 -9.681 1.00 81.94 243 VAL A N 1
ATOM 1956 C CA . VAL A 1 243 ? 19.496 17.899 -9.507 1.00 81.94 243 VAL A CA 1
ATOM 1957 C C . VAL A 1 243 ? 19.932 16.954 -10.635 1.00 81.94 243 VAL A C 1
ATOM 1959 O O . VAL A 1 243 ? 21.087 16.974 -11.062 1.00 81.94 243 VAL A O 1
ATOM 1962 N N . MET A 1 244 ? 19.018 16.127 -11.143 1.00 81.38 244 MET A N 1
ATOM 1963 C CA . MET A 1 244 ? 19.318 15.059 -12.099 1.00 81.38 244 MET A CA 1
ATOM 1964 C C . MET A 1 244 ? 19.145 15.512 -13.549 1.00 81.38 244 MET A C 1
ATOM 1966 O O . MET A 1 244 ? 18.056 15.874 -13.988 1.00 81.38 244 MET A O 1
ATOM 1970 N N . ARG A 1 245 ? 20.231 15.443 -14.330 1.00 71.56 245 ARG A N 1
ATOM 1971 C CA . ARG A 1 245 ? 20.254 15.937 -15.719 1.00 71.56 245 ARG A CA 1
ATOM 1972 C C . ARG A 1 245 ? 19.969 14.860 -16.767 1.00 71.56 245 ARG A C 1
ATOM 1974 O O . ARG A 1 245 ? 19.432 15.184 -17.821 1.00 71.56 245 ARG A O 1
ATOM 1981 N N . SER A 1 246 ? 20.300 13.594 -16.499 1.00 72.62 246 SER A N 1
ATOM 1982 C CA . SER A 1 246 ? 20.150 12.507 -17.484 1.00 72.62 246 SER A CA 1
ATOM 1983 C C . SER A 1 246 ? 18.835 11.729 -17.342 1.00 72.62 246 SER A C 1
ATOM 1985 O O . SER A 1 246 ? 18.260 11.639 -16.257 1.00 72.62 246 SER A O 1
ATOM 1987 N N . ILE A 1 247 ? 18.365 11.133 -18.445 1.00 67.50 247 ILE A N 1
ATOM 1988 C CA . ILE A 1 247 ? 17.113 10.353 -18.501 1.00 67.50 247 ILE A CA 1
ATOM 1989 C C . ILE A 1 247 ? 17.111 9.171 -17.505 1.00 67.50 247 ILE A C 1
ATOM 1991 O O . ILE A 1 247 ? 16.145 9.059 -16.750 1.00 67.50 247 ILE A O 1
ATOM 1995 N N . PRO A 1 248 ? 18.173 8.343 -17.381 1.00 70.00 248 PRO A N 1
ATOM 1996 C CA . PRO A 1 248 ? 18.192 7.244 -16.408 1.00 70.00 248 PRO A CA 1
ATOM 1997 C C . PRO A 1 248 ? 18.127 7.733 -14.957 1.00 70.00 248 PRO A C 1
ATOM 1999 O O . PRO A 1 248 ? 17.518 7.092 -14.102 1.00 70.00 248 PRO A O 1
ATOM 2002 N N . GLN A 1 249 ? 18.721 8.897 -14.674 1.00 73.56 249 GLN A N 1
ATOM 2003 C CA . GLN A 1 249 ? 18.659 9.506 -13.347 1.00 73.56 249 GLN A CA 1
ATOM 2004 C C . GLN A 1 249 ? 17.238 9.993 -13.029 1.00 73.56 249 GLN A C 1
ATOM 2006 O O . GLN A 1 249 ? 16.771 9.799 -11.912 1.00 73.56 249 GLN A O 1
ATOM 2011 N N . LYS A 1 250 ? 16.498 10.523 -14.012 1.00 76.75 250 LYS A N 1
ATOM 2012 C CA . LYS A 1 250 ? 15.087 10.905 -13.824 1.00 76.75 250 LYS A CA 1
ATOM 2013 C C . LYS A 1 250 ? 14.201 9.715 -13.439 1.00 76.75 250 LYS A C 1
ATOM 2015 O O . LYS A 1 250 ? 13.328 9.876 -12.598 1.00 76.75 250 LYS A O 1
ATOM 2020 N N . PHE A 1 251 ? 14.461 8.506 -13.944 1.00 80.62 251 PHE A N 1
ATOM 2021 C CA . PHE A 1 251 ? 13.767 7.296 -13.464 1.00 80.62 251 PHE A CA 1
ATOM 2022 C C . PHE A 1 251 ? 14.062 6.996 -11.991 1.00 80.62 251 PHE A C 1
ATOM 2024 O O . PHE A 1 251 ? 13.152 6.682 -11.222 1.00 80.62 251 PHE A O 1
ATOM 2031 N N . MET A 1 252 ? 15.321 7.150 -11.574 1.00 85.06 252 MET A N 1
ATOM 2032 C CA . MET A 1 252 ? 15.724 6.963 -10.177 1.00 85.06 252 MET A CA 1
ATOM 2033 C C . MET A 1 252 ? 15.077 7.991 -9.239 1.00 85.06 252 MET A C 1
ATOM 2035 O O . MET A 1 252 ? 14.778 7.654 -8.096 1.00 85.06 252 MET A O 1
ATOM 2039 N N . ALA A 1 253 ? 14.767 9.203 -9.717 1.00 87.12 253 ALA A N 1
ATOM 2040 C CA . ALA A 1 253 ? 14.031 10.207 -8.943 1.00 87.12 253 ALA A CA 1
ATOM 2041 C C . ALA A 1 253 ? 12.678 9.683 -8.425 1.00 87.12 253 ALA A C 1
ATOM 2043 O O . ALA A 1 253 ? 12.343 9.896 -7.260 1.00 87.12 253 ALA A O 1
ATOM 2044 N N . HIS A 1 254 ? 11.925 8.950 -9.254 1.00 88.25 254 HIS A N 1
ATOM 2045 C CA . HIS A 1 254 ? 10.641 8.356 -8.856 1.00 88.25 254 HIS A CA 1
ATOM 2046 C C . HIS A 1 254 ? 10.807 7.264 -7.796 1.00 88.25 254 HIS A C 1
ATOM 2048 O O . HIS A 1 254 ? 10.017 7.176 -6.853 1.00 88.25 254 HIS A O 1
ATOM 2054 N N . ILE A 1 255 ? 11.867 6.463 -7.913 1.00 90.56 255 ILE A N 1
ATOM 2055 C CA . ILE A 1 255 ? 12.203 5.423 -6.937 1.00 90.56 255 ILE A CA 1
ATOM 2056 C C . ILE A 1 255 ? 12.554 6.064 -5.589 1.00 90.56 255 ILE A C 1
ATOM 2058 O O . ILE A 1 255 ? 11.982 5.684 -4.566 1.00 90.56 255 ILE A O 1
ATOM 2062 N N . TYR A 1 256 ? 13.416 7.086 -5.578 1.00 90.75 256 TYR A N 1
ATOM 2063 C CA . TYR A 1 256 ? 13.760 7.820 -4.356 1.00 90.75 256 TYR A CA 1
ATOM 2064 C C . TYR A 1 256 ? 12.550 8.503 -3.728 1.00 90.75 256 TYR A C 1
ATOM 2066 O O . TYR A 1 256 ? 12.383 8.446 -2.512 1.00 90.75 256 TYR A O 1
ATOM 2074 N N . GLY A 1 257 ? 11.669 9.084 -4.542 1.00 90.31 257 GLY A N 1
ATOM 2075 C CA . GLY A 1 257 ? 10.401 9.630 -4.075 1.00 90.31 257 GLY A CA 1
ATOM 2076 C C . GLY A 1 257 ? 9.531 8.594 -3.379 1.00 90.31 257 GLY A C 1
ATOM 2077 O O . GLY A 1 257 ? 8.994 8.845 -2.299 1.00 90.31 257 GLY A O 1
ATOM 2078 N N . THR A 1 258 ? 9.397 7.413 -3.976 1.00 90.56 258 THR A N 1
ATOM 2079 C CA . THR A 1 258 ? 8.545 6.329 -3.467 1.00 90.56 258 THR A CA 1
ATOM 2080 C C . THR A 1 258 ? 9.102 5.733 -2.169 1.00 90.56 258 THR A C 1
ATOM 2082 O O . THR A 1 258 ? 8.376 5.571 -1.182 1.00 90.56 258 THR A O 1
ATOM 2085 N N . ILE A 1 259 ? 10.412 5.475 -2.123 1.00 93.69 259 ILE A N 1
ATOM 2086 C CA . ILE A 1 259 ? 11.105 5.001 -0.915 1.00 93.69 259 ILE A CA 1
ATOM 2087 C C . ILE A 1 259 ? 11.070 6.076 0.179 1.00 93.69 259 ILE A C 1
ATOM 2089 O O . ILE A 1 259 ? 10.789 5.770 1.337 1.00 93.69 259 ILE A O 1
ATOM 2093 N N . GLY A 1 260 ? 11.290 7.341 -0.184 1.00 92.00 260 GLY A N 1
ATOM 2094 C CA . GLY A 1 260 ? 11.231 8.477 0.732 1.00 92.00 260 GLY A CA 1
ATOM 2095 C C . GLY A 1 260 ? 9.850 8.649 1.364 1.00 92.00 260 GLY A C 1
ATOM 2096 O O . GLY A 1 260 ? 9.747 8.791 2.582 1.00 92.00 260 GLY A O 1
ATOM 2097 N N . GLY A 1 261 ? 8.782 8.534 0.568 1.00 90.56 261 GLY A N 1
ATOM 2098 C CA . GLY A 1 261 ? 7.409 8.490 1.076 1.00 90.56 261 GLY A CA 1
ATOM 2099 C C . GLY A 1 261 ? 7.214 7.349 2.078 1.00 90.56 261 GLY A C 1
ATOM 2100 O O . GLY A 1 261 ? 6.763 7.574 3.200 1.00 90.56 261 GLY A O 1
ATOM 2101 N N . SER A 1 262 ? 7.654 6.140 1.727 1.00 92.62 262 SER A N 1
ATOM 2102 C CA . SER A 1 262 ? 7.567 4.967 2.610 1.00 92.62 262 SER A CA 1
ATOM 2103 C C . SER A 1 262 ? 8.284 5.180 3.952 1.00 92.62 262 SER A C 1
ATOM 2105 O O . SER A 1 262 ? 7.749 4.845 5.012 1.00 92.62 262 SER A O 1
ATOM 2107 N N . ALA A 1 263 ? 9.474 5.789 3.934 1.00 93.38 263 ALA A N 1
ATOM 2108 C CA . ALA A 1 263 ? 10.239 6.098 5.140 1.00 93.38 263 ALA A CA 1
ATOM 2109 C C . ALA A 1 263 ? 9.501 7.091 6.054 1.00 93.38 263 ALA A C 1
ATOM 2111 O O . ALA A 1 263 ? 9.432 6.881 7.267 1.00 93.38 263 ALA A O 1
ATOM 2112 N N . ILE A 1 264 ? 8.889 8.133 5.481 1.00 93.19 264 ILE A N 1
ATOM 2113 C CA . ILE A 1 264 ? 8.108 9.132 6.228 1.00 93.19 264 ILE A CA 1
ATOM 2114 C C . ILE A 1 264 ? 6.923 8.481 6.942 1.00 93.19 264 ILE A C 1
ATOM 2116 O O . ILE A 1 264 ? 6.664 8.794 8.106 1.00 93.19 264 ILE A O 1
ATOM 2120 N N . VAL A 1 265 ? 6.243 7.530 6.298 1.00 92.69 265 VAL A N 1
ATOM 2121 C CA . VAL A 1 265 ? 5.145 6.784 6.930 1.00 92.69 265 VAL A CA 1
ATOM 2122 C C . VAL A 1 265 ? 5.629 5.976 8.125 1.00 92.69 265 VAL A C 1
ATOM 2124 O O . VAL A 1 265 ? 5.000 6.014 9.184 1.00 92.69 265 VAL A O 1
ATOM 2127 N N . ILE A 1 266 ? 6.740 5.251 7.978 1.00 92.38 266 ILE A N 1
ATOM 2128 C CA . ILE A 1 266 ? 7.306 4.435 9.060 1.00 92.38 266 ILE A CA 1
ATOM 2129 C C . ILE A 1 266 ? 7.680 5.324 10.249 1.00 92.38 266 ILE A C 1
ATOM 2131 O O . ILE A 1 266 ? 7.341 4.996 11.391 1.00 92.38 266 ILE A O 1
ATOM 2135 N N . ILE A 1 267 ? 8.326 6.465 9.987 1.00 92.94 267 ILE A N 1
ATOM 2136 C CA . ILE A 1 267 ? 8.667 7.457 11.012 1.00 92.94 267 ILE A CA 1
ATOM 2137 C C . ILE A 1 267 ? 7.391 7.950 11.698 1.00 92.94 267 ILE A C 1
ATOM 2139 O O . ILE A 1 267 ? 7.293 7.893 12.926 1.00 92.94 267 ILE A O 1
ATOM 2143 N N . TYR A 1 268 ? 6.384 8.362 10.924 1.00 93.31 268 TYR A N 1
ATOM 2144 C CA . TYR A 1 268 ? 5.126 8.870 11.461 1.00 93.31 268 TYR A CA 1
ATOM 2145 C C . TYR A 1 268 ? 4.411 7.834 12.335 1.00 93.31 268 TYR A C 1
ATOM 2147 O O . TYR A 1 268 ? 4.044 8.140 13.467 1.00 93.31 268 TYR A O 1
ATOM 2155 N N . LEU A 1 269 ? 4.234 6.600 11.849 1.00 91.50 269 LEU A N 1
ATOM 2156 C CA . LEU A 1 269 ? 3.583 5.517 12.593 1.00 91.50 269 LEU A CA 1
ATOM 2157 C C . LEU A 1 269 ? 4.327 5.197 13.891 1.00 91.50 269 LEU A C 1
ATOM 2159 O O . LEU A 1 269 ? 3.698 5.013 14.935 1.00 91.50 269 LEU A O 1
ATOM 2163 N N . THR A 1 270 ? 5.659 5.167 13.843 1.00 90.69 270 THR A N 1
ATOM 2164 C CA . THR A 1 270 ? 6.494 4.897 15.018 1.00 90.69 270 THR A CA 1
ATOM 2165 C C . THR A 1 270 ? 6.327 5.990 16.069 1.00 90.69 270 THR A C 1
ATOM 2167 O O . THR A 1 270 ? 6.052 5.686 17.230 1.00 90.69 270 THR A O 1
ATOM 2170 N N . VAL A 1 271 ? 6.420 7.261 15.663 1.00 90.75 271 VAL A N 1
ATOM 2171 C CA . VAL A 1 271 ? 6.233 8.416 16.554 1.00 90.75 271 VAL A CA 1
ATOM 2172 C C . VAL A 1 271 ? 4.806 8.453 17.108 1.00 90.75 271 VAL A C 1
ATOM 2174 O O . VAL A 1 271 ? 4.616 8.611 18.313 1.00 90.75 271 VAL A O 1
ATOM 2177 N N . TYR A 1 272 ? 3.799 8.243 16.260 1.00 90.31 272 TYR A N 1
ATOM 2178 C CA . TYR A 1 272 ? 2.386 8.232 16.642 1.00 90.31 272 TYR A CA 1
ATOM 2179 C C . TYR A 1 272 ? 2.089 7.193 17.730 1.00 90.31 272 TYR A C 1
ATOM 2181 O O . TYR A 1 272 ? 1.449 7.509 18.737 1.00 90.31 272 TYR A O 1
ATOM 2189 N N . LEU A 1 273 ? 2.570 5.959 17.551 1.00 87.50 273 LEU A N 1
ATOM 2190 C CA . LEU A 1 273 ? 2.358 4.883 18.519 1.00 87.50 273 LEU A CA 1
ATOM 2191 C C . LEU A 1 273 ? 3.149 5.112 19.802 1.00 87.50 273 LEU A C 1
ATOM 2193 O O . LEU A 1 273 ? 2.602 4.894 20.878 1.00 87.50 273 LEU A O 1
ATOM 2197 N N . TYR A 1 274 ? 4.387 5.598 19.696 1.00 86.88 274 TYR A N 1
ATOM 2198 C CA . TYR A 1 274 ? 5.230 5.894 20.853 1.00 86.88 274 TYR A CA 1
ATOM 2199 C C . TYR A 1 274 ? 4.626 6.980 21.755 1.00 86.88 274 TYR A C 1
ATOM 2201 O O . TYR A 1 274 ? 4.552 6.816 22.974 1.00 86.88 274 TYR A O 1
ATOM 2209 N N . LEU A 1 275 ? 4.140 8.078 21.167 1.00 86.81 275 LEU A N 1
ATOM 2210 C CA . LEU A 1 275 ? 3.477 9.140 21.924 1.00 86.81 275 LEU A CA 1
ATOM 2211 C C . LEU A 1 275 ? 2.206 8.611 22.601 1.00 86.81 275 LEU A C 1
ATOM 2213 O O . LEU A 1 275 ? 1.975 8.863 23.783 1.00 86.81 275 LEU A O 1
ATOM 2217 N N . ARG A 1 276 ? 1.392 7.821 21.892 1.00 83.56 276 ARG A N 1
ATOM 2218 C CA . ARG A 1 276 ? 0.161 7.271 22.472 1.00 83.56 276 ARG A CA 1
ATOM 2219 C C . ARG A 1 276 ? 0.404 6.237 23.565 1.00 83.56 276 ARG A C 1
ATOM 2221 O O . ARG A 1 276 ? -0.342 6.257 24.538 1.00 83.56 276 ARG A O 1
ATOM 2228 N N . SER A 1 277 ? 1.428 5.394 23.444 1.00 79.69 277 SER A N 1
ATOM 2229 C CA . SER A 1 277 ? 1.782 4.433 24.494 1.00 79.69 277 SER A CA 1
ATOM 2230 C C . SER A 1 277 ? 2.343 5.112 25.743 1.00 79.69 277 SER A C 1
ATOM 2232 O O . SER A 1 277 ? 2.142 4.617 26.844 1.00 79.69 277 SER A O 1
ATOM 2234 N N . ARG A 1 278 ? 3.047 6.245 25.597 1.00 77.75 278 ARG A N 1
ATOM 2235 C CA . ARG A 1 278 ? 3.670 6.945 26.732 1.00 77.75 278 ARG A CA 1
ATOM 2236 C C . ARG A 1 278 ? 2.690 7.818 27.518 1.00 77.75 278 ARG A C 1
ATOM 2238 O O . ARG A 1 278 ? 2.778 7.873 28.737 1.00 77.75 278 ARG A O 1
ATOM 2245 N N . PHE A 1 279 ? 1.780 8.510 26.832 1.00 70.88 279 PHE A N 1
ATOM 2246 C CA . PHE A 1 279 ? 0.883 9.492 27.459 1.00 70.88 279 PHE A CA 1
ATOM 2247 C C . PHE A 1 279 ? -0.498 8.942 27.840 1.00 70.88 279 PHE A C 1
ATOM 2249 O O . PHE A 1 279 ? -1.277 9.644 28.480 1.00 70.88 279 PHE A O 1
ATOM 2256 N N . LYS A 1 280 ? -0.833 7.707 27.451 1.00 67.19 280 LYS A N 1
ATOM 2257 C CA . LYS A 1 280 ? -2.062 7.031 27.881 1.00 67.19 280 LYS A CA 1
ATOM 2258 C C . LYS A 1 280 ? -1.677 5.698 28.520 1.00 67.19 280 LYS A C 1
ATOM 2260 O O . LYS A 1 280 ? -1.302 4.800 27.769 1.00 67.19 280 LYS A O 1
ATOM 2265 N N . PRO A 1 281 ? -1.732 5.573 29.860 1.00 58.72 281 PRO A N 1
ATOM 2266 C CA . PRO A 1 281 ? -1.336 4.341 30.527 1.00 58.72 281 PRO A CA 1
ATOM 2267 C C . PRO A 1 281 ? -2.184 3.180 30.005 1.00 58.72 281 PRO A C 1
ATOM 2269 O O . PRO A 1 281 ? -3.410 3.283 29.894 1.00 58.72 281 PRO A O 1
ATOM 2272 N N . GLU A 1 282 ? -1.514 2.093 29.631 1.00 62.22 282 GLU A N 1
ATOM 2273 C CA . GLU A 1 282 ? -2.179 0.872 29.197 1.00 62.22 282 GLU A CA 1
ATOM 2274 C C . GLU A 1 282 ? -2.901 0.269 30.402 1.00 62.22 282 GLU A C 1
ATOM 2276 O O . GLU A 1 282 ? -2.277 -0.112 31.387 1.00 62.22 282 GLU A O 1
ATOM 2281 N N . SER A 1 283 ? -4.231 0.198 30.340 1.00 56.31 283 SER A N 1
ATOM 2282 C CA . SER A 1 283 ? -5.035 -0.381 31.425 1.00 56.31 283 SER A CA 1
ATOM 2283 C C . SER A 1 283 ? -4.937 -1.911 31.489 1.00 56.31 283 SER A C 1
ATOM 2285 O O . SER A 1 283 ? -5.448 -2.517 32.427 1.00 56.31 283 SER A O 1
ATOM 2287 N N . TYR A 1 284 ? -4.321 -2.538 30.484 1.00 59.12 284 TYR A N 1
ATOM 2288 C CA . TYR A 1 284 ? -4.270 -3.984 30.299 1.00 59.12 284 TYR A CA 1
ATOM 2289 C C . TYR A 1 284 ? -2.812 -4.437 30.171 1.00 59.12 284 TYR A C 1
ATOM 2291 O O . TYR A 1 284 ? -2.040 -3.818 29.442 1.00 59.12 284 TYR A O 1
ATOM 2299 N N . GLY A 1 285 ? -2.447 -5.504 30.891 1.00 63.88 285 GLY A N 1
ATOM 2300 C CA . GLY A 1 285 ? -1.091 -6.070 30.907 1.00 63.88 285 GLY A CA 1
ATOM 2301 C C . GLY A 1 285 ? -0.621 -6.627 29.555 1.00 63.88 285 GLY A C 1
ATOM 2302 O O . GLY A 1 285 ? -1.340 -6.580 28.557 1.00 63.88 285 GLY A O 1
ATOM 2303 N N . ASP A 1 286 ? 0.599 -7.176 29.516 1.00 68.81 286 ASP A N 1
ATOM 2304 C CA . ASP A 1 286 ? 1.222 -7.629 28.265 1.00 68.81 286 ASP A CA 1
ATOM 2305 C C . ASP A 1 286 ? 0.414 -8.742 27.569 1.00 68.81 286 ASP A C 1
ATOM 2307 O O . ASP A 1 286 ? 0.309 -9.873 28.053 1.00 68.81 286 ASP A O 1
ATOM 2311 N N . VAL A 1 287 ? -0.155 -8.432 26.400 1.00 72.94 287 VAL A N 1
ATOM 2312 C CA . VAL A 1 287 ? -0.965 -9.379 25.628 1.00 72.94 287 VAL A CA 1
ATOM 2313 C C . VAL A 1 287 ? -0.112 -10.169 24.645 1.00 72.94 287 VAL A C 1
ATOM 2315 O O . VAL A 1 287 ? 0.549 -9.632 23.751 1.00 72.94 287 VAL A O 1
ATOM 2318 N N . LYS A 1 288 ? -0.195 -11.498 24.765 1.00 77.31 288 LYS A N 1
ATOM 2319 C CA . LYS A 1 288 ? 0.405 -12.441 23.817 1.00 77.31 288 LYS A CA 1
ATOM 2320 C C . LYS A 1 288 ? -0.409 -12.494 22.525 1.00 77.31 288 LYS A C 1
ATOM 2322 O O . LYS A 1 288 ? -1.563 -12.923 22.507 1.00 77.31 288 LYS A O 1
ATOM 2327 N N . ILE A 1 289 ? 0.217 -12.121 21.413 1.00 78.62 289 ILE A N 1
ATOM 2328 C CA . ILE A 1 289 ? -0.398 -12.196 20.085 1.00 78.62 289 ILE A CA 1
ATOM 2329 C C . ILE A 1 289 ? -0.138 -13.574 19.484 1.00 78.62 289 ILE A C 1
ATOM 2331 O O . ILE A 1 289 ? 0.987 -13.920 19.137 1.00 78.62 289 ILE A O 1
ATOM 2335 N N . ARG A 1 290 ? -1.205 -14.358 19.312 1.00 84.19 290 ARG A N 1
ATOM 2336 C CA . ARG A 1 290 ? -1.162 -15.612 18.546 1.00 84.19 290 ARG A CA 1
ATOM 2337 C C . ARG A 1 290 ? -1.284 -15.302 17.052 1.00 84.19 290 ARG A C 1
ATOM 2339 O O . ARG A 1 290 ? -2.393 -15.024 16.588 1.00 84.19 290 ARG A O 1
ATOM 2346 N N . LEU A 1 291 ? -0.160 -15.325 16.329 1.00 81.81 291 LEU A N 1
ATOM 2347 C CA . LEU A 1 291 ? -0.092 -15.045 14.886 1.00 81.81 291 LEU A CA 1
ATOM 2348 C C . LEU A 1 291 ? -0.949 -15.995 14.028 1.00 81.81 291 LEU A C 1
ATOM 2350 O O . LEU A 1 291 ? -1.707 -15.473 13.214 1.00 81.81 291 LEU A O 1
ATOM 2354 N N . PRO A 1 292 ? -0.956 -17.331 14.232 1.00 86.44 292 PRO A N 1
ATOM 2355 C CA . PRO A 1 292 ? -1.768 -18.233 13.405 1.00 86.44 292 PRO A CA 1
ATOM 2356 C C . PRO A 1 292 ? -3.263 -17.903 13.456 1.00 86.44 292 PRO A C 1
ATOM 2358 O O . PRO A 1 292 ? -3.949 -17.896 12.440 1.00 86.44 292 PRO A O 1
ATOM 2361 N N . PHE A 1 293 ? -3.758 -17.529 14.639 1.00 86.06 293 PHE A N 1
ATOM 2362 C CA . PHE A 1 293 ? -5.149 -17.120 14.816 1.00 86.06 293 PHE A CA 1
ATOM 2363 C C . PHE A 1 293 ? -5.459 -15.778 14.137 1.00 86.06 293 PHE A C 1
ATOM 2365 O O . PHE A 1 293 ? -6.551 -15.589 13.611 1.00 86.06 293 PHE A O 1
ATOM 2372 N N . THR A 1 294 ? -4.502 -14.841 14.133 1.00 85.94 294 THR A N 1
ATOM 2373 C CA . THR A 1 294 ? -4.627 -13.586 13.372 1.00 85.94 294 THR A CA 1
ATOM 2374 C C . THR A 1 294 ? -4.788 -13.881 11.880 1.00 85.94 294 THR A C 1
ATOM 2376 O O . THR A 1 294 ? -5.721 -13.374 11.267 1.00 85.94 294 THR A O 1
ATOM 2379 N N . LEU A 1 295 ? -3.925 -14.741 11.330 1.00 87.31 295 LEU A N 1
ATOM 2380 C CA . LEU A 1 295 ? -3.932 -15.100 9.912 1.00 87.31 295 LEU A CA 1
ATOM 2381 C C . LEU A 1 295 ? -5.227 -15.813 9.513 1.00 87.31 295 LEU A C 1
ATOM 2383 O O . LEU A 1 295 ? -5.850 -15.431 8.529 1.00 87.31 295 LEU A O 1
ATOM 2387 N N . TYR A 1 296 ? -5.677 -16.782 10.315 1.00 88.94 296 TYR A N 1
ATOM 2388 C CA . TYR A 1 296 ? -6.918 -17.517 10.057 1.00 88.94 296 TYR A CA 1
ATOM 2389 C C . TYR A 1 296 ? -8.140 -16.589 9.968 1.00 88.94 296 TYR A C 1
ATOM 2391 O O . TYR A 1 296 ? -8.920 -16.669 9.023 1.00 88.94 296 TYR A O 1
ATOM 2399 N N . LEU A 1 297 ? -8.279 -15.647 10.908 1.00 88.25 297 LEU A N 1
ATOM 2400 C CA . LEU A 1 297 ? -9.397 -14.696 10.913 1.00 88.25 297 LEU A CA 1
ATOM 2401 C C . LEU A 1 297 ? -9.348 -13.667 9.775 1.00 88.25 297 LEU A C 1
ATOM 2403 O O . LEU A 1 297 ? -10.390 -13.105 9.424 1.00 88.25 297 LEU A O 1
ATOM 2407 N N . GLY A 1 298 ? -8.154 -13.364 9.264 1.00 87.56 298 GLY A N 1
ATOM 2408 C CA . GLY A 1 298 ? -7.936 -12.401 8.187 1.00 87.56 298 GLY A CA 1
ATOM 2409 C C . GLY A 1 298 ? -7.971 -13.015 6.783 1.00 87.56 298 GLY A C 1
ATOM 2410 O O . GLY A 1 298 ? -8.150 -12.287 5.806 1.00 87.56 298 GLY A O 1
ATOM 2411 N N . MET A 1 299 ? -7.832 -14.339 6.665 1.00 91.06 299 MET A N 1
ATOM 2412 C CA . MET A 1 299 ? -7.704 -15.038 5.382 1.00 91.06 299 MET A CA 1
ATOM 2413 C C . MET A 1 299 ? -8.884 -14.791 4.425 1.00 91.06 299 MET A C 1
ATOM 2415 O O . MET A 1 299 ? -8.612 -14.426 3.281 1.00 91.06 299 MET A O 1
ATOM 2419 N N . PRO A 1 300 ? -10.168 -14.871 4.841 1.00 90.44 300 PRO A N 1
ATOM 2420 C CA . PRO A 1 300 ? -11.283 -14.648 3.916 1.00 90.44 300 PRO A CA 1
ATOM 2421 C C . PRO A 1 300 ? -11.254 -13.253 3.279 1.00 90.44 300 PRO A C 1
ATOM 2423 O O . PRO A 1 300 ? -11.408 -13.115 2.070 1.00 90.44 300 PRO A O 1
ATOM 2426 N N . TYR A 1 301 ? -10.965 -12.216 4.072 1.00 87.88 301 TYR A N 1
ATOM 2427 C CA . TYR A 1 301 ? -10.851 -10.837 3.580 1.00 87.88 301 TYR A CA 1
ATOM 2428 C C . TYR A 1 301 ? -9.662 -10.654 2.637 1.00 87.88 301 TYR A C 1
ATOM 2430 O O . TYR A 1 301 ? -9.724 -9.871 1.695 1.00 87.88 301 TYR A O 1
ATOM 2438 N N . SER A 1 302 ? -8.584 -11.389 2.890 1.00 90.56 302 SER A N 1
ATOM 2439 C CA . SER A 1 302 ? -7.358 -11.332 2.097 1.00 90.56 302 SER A CA 1
ATOM 2440 C C . SER A 1 302 ? -7.557 -11.963 0.723 1.00 90.56 302 SER A C 1
ATOM 2442 O O . SER A 1 302 ? -7.137 -11.384 -0.274 1.00 90.56 302 SER A O 1
ATOM 2444 N N . ILE A 1 303 ? -8.271 -13.094 0.661 1.00 91.81 303 ILE A N 1
ATOM 2445 C CA . ILE A 1 303 ? -8.662 -13.748 -0.596 1.00 91.81 303 ILE A CA 1
ATOM 2446 C C . ILE A 1 303 ? -9.573 -12.831 -1.410 1.00 91.81 303 ILE A C 1
ATOM 2448 O O . ILE A 1 303 ? -9.324 -12.622 -2.593 1.00 91.81 303 ILE A O 1
ATOM 2452 N N . VAL A 1 304 ? -10.600 -12.249 -0.781 1.00 89.38 304 VAL A N 1
ATOM 2453 C CA . VAL A 1 304 ? -11.515 -11.325 -1.470 1.00 89.38 304 VAL A CA 1
ATOM 2454 C C . VAL A 1 304 ? -10.750 -10.130 -2.039 1.00 89.38 304 VAL A C 1
ATOM 2456 O O . VAL A 1 304 ? -10.964 -9.774 -3.194 1.00 89.38 304 VAL A O 1
ATOM 2459 N N . ASN A 1 305 ? -9.823 -9.546 -1.273 1.00 86.56 305 ASN A N 1
ATOM 2460 C CA . ASN A 1 305 ? -9.043 -8.405 -1.749 1.00 86.56 305 ASN A CA 1
ATOM 2461 C C . ASN A 1 305 ? -8.093 -8.787 -2.898 1.00 86.56 305 ASN A C 1
ATOM 2463 O O . ASN A 1 305 ? -7.983 -8.042 -3.867 1.00 86.56 305 ASN A O 1
ATOM 2467 N N . LEU A 1 306 ? -7.462 -9.966 -2.833 1.00 90.38 306 LEU A N 1
ATOM 2468 C CA . LEU A 1 306 ? -6.626 -10.484 -3.920 1.00 90.38 306 LEU A CA 1
ATOM 2469 C C . LEU A 1 306 ? -7.426 -10.624 -5.220 1.00 90.38 306 L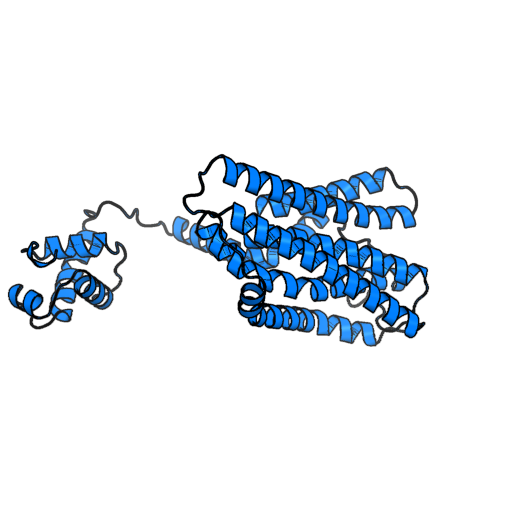EU A C 1
ATOM 2471 O O . LEU A 1 306 ? -7.025 -10.106 -6.259 1.00 90.38 306 LEU A O 1
ATOM 2475 N N . LEU A 1 307 ? -8.574 -11.304 -5.146 1.00 91.81 307 LEU A N 1
ATOM 2476 C CA . LEU A 1 307 ? -9.447 -11.533 -6.297 1.00 91.81 307 LEU A CA 1
ATOM 2477 C C . LEU A 1 307 ? -9.989 -10.218 -6.863 1.00 91.81 307 LEU A C 1
ATOM 2479 O O . LEU A 1 307 ? -10.055 -10.065 -8.079 1.00 91.81 307 LEU A O 1
ATOM 2483 N N . TYR A 1 308 ? -10.320 -9.257 -5.999 1.00 88.56 308 TYR A N 1
ATOM 2484 C CA . TYR A 1 308 ? -10.768 -7.927 -6.404 1.00 88.56 308 TYR A CA 1
ATOM 2485 C C . TYR A 1 308 ? -9.717 -7.189 -7.243 1.00 88.56 308 TYR A C 1
ATOM 2487 O O . TYR A 1 308 ? -10.041 -6.684 -8.317 1.00 88.56 308 TYR A O 1
ATOM 2495 N N . PHE A 1 309 ? -8.454 -7.157 -6.809 1.00 87.38 309 PHE A N 1
ATOM 2496 C CA . PHE A 1 309 ? -7.407 -6.487 -7.585 1.00 87.38 309 PHE A CA 1
ATOM 2497 C C . PHE A 1 309 ? -7.032 -7.247 -8.860 1.00 87.38 309 PHE A C 1
ATOM 2499 O O . PHE A 1 309 ? -6.794 -6.610 -9.882 1.00 87.38 309 PHE A O 1
ATOM 2506 N N . ILE A 1 310 ? -7.047 -8.585 -8.848 1.00 90.62 310 ILE A N 1
ATOM 2507 C CA . ILE A 1 310 ? -6.890 -9.377 -10.080 1.00 90.62 310 ILE A CA 1
ATOM 2508 C C . ILE A 1 310 ? -8.000 -9.026 -11.079 1.00 90.62 310 ILE A C 1
ATOM 2510 O O . ILE A 1 310 ? -7.719 -8.779 -12.251 1.00 90.62 310 ILE A O 1
ATOM 2514 N N . PHE A 1 311 ? -9.249 -8.949 -10.613 1.00 89.94 311 PHE A N 1
ATOM 2515 C CA . PHE A 1 311 ? -10.392 -8.584 -11.445 1.00 89.94 311 PHE A CA 1
ATOM 2516 C C . PHE A 1 311 ? -10.243 -7.175 -12.037 1.00 89.94 311 PHE A C 1
ATOM 2518 O O . P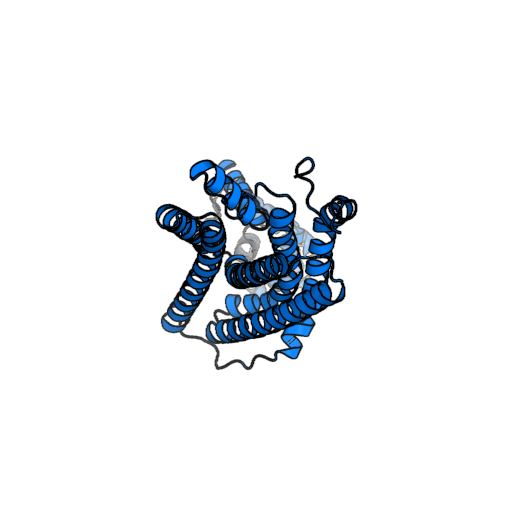HE A 1 311 ? -10.397 -7.011 -13.243 1.00 89.94 311 PHE A O 1
ATOM 2525 N N . ILE A 1 312 ? -9.858 -6.183 -11.224 1.00 87.88 312 ILE A N 1
ATOM 2526 C CA . ILE A 1 312 ? -9.641 -4.801 -11.689 1.00 87.88 312 ILE A CA 1
ATOM 2527 C C . ILE A 1 312 ? -8.593 -4.708 -12.793 1.00 87.88 312 ILE A C 1
ATOM 2529 O O . ILE A 1 312 ? -8.755 -3.895 -13.691 1.00 87.88 312 ILE A O 1
ATOM 2533 N N . PHE A 1 313 ? -7.525 -5.505 -12.729 1.00 87.62 313 PHE A N 1
ATOM 2534 C CA . PHE A 1 313 ? -6.449 -5.458 -13.722 1.00 87.62 313 PHE A CA 1
ATOM 2535 C C . PHE A 1 313 ? -6.634 -6.434 -14.887 1.00 87.62 313 PHE A C 1
ATOM 2537 O O . PHE A 1 313 ? -5.785 -6.493 -15.777 1.00 87.62 313 PHE A O 1
ATOM 2544 N N . THR A 1 314 ? -7.726 -7.205 -14.903 1.00 89.31 314 THR A N 1
ATOM 2545 C CA . THR A 1 314 ? -7.986 -8.190 -15.961 1.00 89.31 314 THR A CA 1
ATOM 2546 C C . THR A 1 314 ? -8.098 -7.523 -17.334 1.00 89.31 314 THR A C 1
ATOM 2548 O O . THR A 1 314 ? -7.588 -8.068 -18.310 1.00 89.31 314 THR A O 1
ATOM 2551 N N . ASP A 1 315 ? -8.691 -6.330 -17.420 1.00 85.44 315 ASP A N 1
ATOM 2552 C CA . ASP A 1 315 ? -8.787 -5.566 -18.669 1.00 85.44 315 ASP A CA 1
ATOM 2553 C C . ASP A 1 315 ? -7.399 -5.221 -19.243 1.00 85.44 315 ASP A C 1
ATOM 2555 O O . ASP A 1 315 ? -7.121 -5.502 -20.409 1.00 85.44 315 ASP A O 1
ATOM 2559 N N . ARG A 1 316 ? -6.487 -4.710 -18.406 1.00 84.81 316 ARG A N 1
ATOM 2560 C CA . ARG A 1 316 ? -5.119 -4.339 -18.783 1.00 84.81 316 ARG A CA 1
ATOM 2561 C C . ARG A 1 316 ? -4.330 -5.549 -19.246 1.00 84.81 316 ARG A C 1
ATOM 2563 O O . ARG A 1 316 ? -3.665 -5.475 -20.273 1.00 84.81 316 ARG A O 1
ATOM 2570 N N . PHE A 1 317 ? -4.446 -6.680 -18.547 1.00 86.62 317 PHE A N 1
ATOM 2571 C CA . PHE A 1 317 ? -3.800 -7.917 -18.983 1.00 86.62 317 PHE A CA 1
ATOM 2572 C C . PHE A 1 317 ? -4.293 -8.368 -20.362 1.00 86.62 317 PHE A C 1
ATOM 2574 O O . PHE A 1 317 ? -3.474 -8.776 -21.181 1.00 86.62 317 PHE A O 1
ATOM 2581 N N . LEU A 1 318 ? -5.596 -8.263 -20.646 1.00 86.25 318 LEU A N 1
ATOM 2582 C CA . LEU A 1 318 ? -6.159 -8.636 -21.949 1.00 86.25 318 LEU A CA 1
ATOM 2583 C C . LEU A 1 318 ? -5.678 -7.724 -23.083 1.00 86.25 318 LEU A C 1
ATOM 2585 O O . LEU A 1 318 ? -5.390 -8.218 -24.175 1.00 86.25 318 LEU A O 1
ATOM 2589 N N . VAL A 1 319 ? -5.581 -6.416 -22.833 1.00 84.19 319 VAL A N 1
ATOM 2590 C CA . VAL A 1 319 ? -5.083 -5.446 -23.820 1.00 84.19 319 VAL A CA 1
ATOM 2591 C C . VAL A 1 319 ? -3.596 -5.663 -24.078 1.00 84.19 319 VAL A C 1
ATOM 2593 O O . VAL A 1 319 ? -3.192 -5.884 -25.218 1.00 84.19 319 VAL A O 1
ATOM 2596 N N . TRP A 1 320 ? -2.786 -5.689 -23.020 1.00 85.25 320 TRP A N 1
ATOM 2597 C CA . TRP A 1 320 ? -1.336 -5.824 -23.132 1.00 85.25 320 TRP A CA 1
ATOM 2598 C C . TRP A 1 320 ? -0.918 -7.177 -23.717 1.00 85.25 320 TRP A C 1
ATOM 2600 O O . TRP A 1 320 ? 0.093 -7.263 -24.414 1.00 85.25 320 TRP A O 1
ATOM 2610 N N . TYR A 1 321 ? -1.695 -8.242 -23.496 1.00 84.69 321 TYR A N 1
ATOM 2611 C CA . TYR A 1 321 ? -1.419 -9.562 -24.070 1.00 84.69 321 TYR A CA 1
ATOM 2612 C C . TYR A 1 321 ? -1.327 -9.546 -25.605 1.00 84.69 321 TYR A C 1
ATOM 2614 O O . TYR A 1 321 ? -0.586 -10.341 -26.179 1.00 84.69 321 TYR A O 1
ATOM 2622 N N . ARG A 1 322 ? -2.035 -8.627 -26.279 1.00 79.19 322 ARG A N 1
ATOM 2623 C CA . ARG A 1 322 ? -1.979 -8.471 -27.744 1.00 79.19 322 ARG A CA 1
ATOM 2624 C C . ARG A 1 322 ? -0.774 -7.664 -28.236 1.00 79.19 322 ARG A C 1
ATOM 2626 O O . ARG A 1 322 ? -0.590 -7.542 -29.446 1.00 79.19 322 ARG A O 1
ATOM 2633 N N . GLY A 1 323 ? 0.024 -7.110 -27.325 1.00 73.12 323 GLY A N 1
ATOM 2634 C CA . GLY A 1 323 ? 1.209 -6.329 -27.643 1.00 73.12 323 GLY A CA 1
ATOM 2635 C C . GLY A 1 323 ? 2.249 -7.137 -28.423 1.00 73.12 323 GLY A C 1
ATOM 2636 O O . GLY A 1 323 ? 2.564 -8.273 -28.079 1.00 73.12 323 GLY A O 1
ATOM 2637 N N . SER A 1 324 ? 2.792 -6.539 -29.482 1.00 69.12 324 SER A N 1
ATOM 2638 C CA . SER A 1 324 ? 3.892 -7.074 -30.294 1.00 69.12 324 SER A CA 1
ATOM 2639 C C . SER A 1 324 ? 5.013 -6.029 -30.346 1.00 69.12 324 SER A C 1
ATOM 2641 O O . SER A 1 324 ? 4.698 -4.838 -30.407 1.00 69.12 324 SER A O 1
ATOM 2643 N N . PRO A 1 325 ? 6.311 -6.400 -30.304 1.00 73.81 325 PRO A N 1
ATOM 2644 C CA . PRO A 1 325 ? 6.881 -7.755 -30.339 1.00 73.81 325 PRO A CA 1
ATOM 2645 C C . PRO A 1 325 ? 7.068 -8.427 -28.963 1.00 73.81 325 PRO A C 1
ATOM 2647 O O . PRO A 1 325 ? 7.485 -9.580 -28.910 1.00 73.81 325 PRO A O 1
ATOM 2650 N N . TYR A 1 326 ? 6.777 -7.731 -27.858 1.00 76.75 326 TYR A N 1
ATOM 2651 C CA . TYR A 1 326 ? 6.939 -8.252 -26.494 1.00 76.75 326 TYR A CA 1
ATOM 2652 C C . TYR A 1 326 ? 5.587 -8.600 -25.861 1.00 76.75 326 TYR A C 1
ATOM 2654 O O . TYR A 1 326 ? 4.629 -7.839 -25.967 1.00 76.75 326 TYR A O 1
ATOM 2662 N N . LEU A 1 327 ? 5.522 -9.730 -25.154 1.00 76.62 327 LEU A N 1
ATOM 2663 C CA . LEU A 1 327 ? 4.309 -10.204 -24.482 1.00 76.62 327 LEU A CA 1
ATOM 2664 C C . LEU A 1 327 ? 3.939 -9.288 -23.304 1.00 76.62 327 LEU A C 1
ATOM 2666 O O . LEU A 1 327 ? 4.759 -9.142 -22.408 1.00 76.62 327 LEU A O 1
ATOM 2670 N N . PHE A 1 328 ? 2.717 -8.752 -23.245 1.00 81.44 328 PHE A N 1
ATOM 2671 C CA . PHE A 1 328 ? 2.290 -7.714 -22.283 1.00 81.44 328 PHE A CA 1
ATOM 2672 C C . PHE A 1 328 ? 2.834 -6.300 -22.546 1.00 81.44 328 PHE A C 1
ATOM 2674 O O . PHE A 1 328 ? 2.942 -5.513 -21.609 1.00 81.44 328 PHE A O 1
ATOM 2681 N N . LEU A 1 329 ? 3.146 -5.943 -23.796 1.00 83.06 329 LEU A N 1
ATOM 2682 C CA . LEU A 1 329 ? 3.526 -4.569 -24.138 1.00 83.06 329 LEU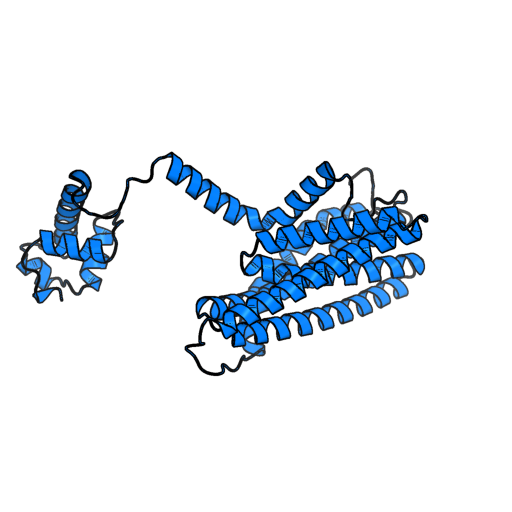 A CA 1
ATOM 2683 C C . LEU A 1 329 ? 2.362 -3.587 -23.902 1.00 83.06 329 LEU A C 1
ATOM 2685 O O . LEU A 1 329 ? 1.241 -3.815 -24.356 1.00 83.06 329 LEU A O 1
ATOM 2689 N N . VAL A 1 330 ? 2.657 -2.474 -23.232 1.00 78.38 330 VAL A N 1
ATOM 2690 C CA . VAL A 1 330 ? 1.730 -1.353 -23.039 1.00 78.38 330 VAL A CA 1
ATOM 2691 C C . VAL A 1 330 ? 1.340 -0.726 -24.377 1.00 78.38 330 VAL A C 1
ATOM 2693 O O . VAL A 1 330 ? 2.202 -0.438 -25.209 1.00 78.38 330 VAL A O 1
ATOM 2696 N N . ASP A 1 331 ? 0.041 -0.473 -24.544 1.00 76.25 331 ASP A N 1
ATOM 2697 C CA . ASP A 1 331 ? -0.530 0.243 -25.683 1.00 76.25 331 ASP A CA 1
ATOM 2698 C C . ASP A 1 331 ? -0.893 1.681 -25.279 1.00 76.25 331 ASP A C 1
ATOM 2700 O O . ASP A 1 331 ? -1.830 1.906 -24.512 1.00 76.25 331 ASP A O 1
ATOM 2704 N N . PHE A 1 332 ? -0.150 2.658 -25.804 1.00 75.06 332 PHE A N 1
ATOM 2705 C CA . PHE A 1 332 ? -0.371 4.082 -25.529 1.00 75.06 332 PHE A CA 1
ATOM 2706 C C . PHE A 1 332 ? -1.661 4.649 -26.135 1.00 75.06 332 PHE A C 1
ATOM 2708 O O . PHE A 1 332 ? -2.042 5.756 -25.782 1.00 75.06 332 PHE A O 1
ATOM 2715 N N . LEU A 1 333 ? -2.315 3.951 -27.070 1.00 67.44 333 LEU A N 1
ATOM 2716 C CA . LEU A 1 333 ? -3.617 4.384 -27.592 1.00 67.44 333 LEU A CA 1
ATOM 2717 C C . LEU A 1 333 ? -4.767 4.001 -26.652 1.00 67.44 333 LEU A C 1
ATOM 2719 O O . LEU A 1 333 ? -5.857 4.561 -26.764 1.00 67.44 333 LEU A O 1
ATOM 2723 N N . TYR A 1 334 ? -4.533 3.031 -25.765 1.00 66.81 334 TYR A N 1
ATOM 2724 C CA . TYR A 1 334 ? -5.505 2.560 -24.782 1.00 66.81 334 TYR A CA 1
ATOM 2725 C C . TYR A 1 334 ? -5.345 3.232 -23.409 1.00 66.81 334 TYR A C 1
ATOM 2727 O O . TYR A 1 334 ? -6.343 3.414 -22.712 1.00 66.81 334 TYR A O 1
ATOM 2735 N N . GLU A 1 335 ? -4.110 3.558 -23.007 1.00 62.81 335 GLU A N 1
ATOM 2736 C CA . GLU A 1 335 ? -3.801 4.291 -21.761 1.00 62.81 335 GLU A CA 1
ATOM 2737 C C . GLU A 1 335 ? -4.097 5.790 -21.856 1.00 62.81 335 GLU A C 1
ATOM 2739 O O . GLU A 1 335 ? -4.593 6.331 -20.837 1.00 62.81 335 GLU A O 1
#

Radius of gyration: 28.37 Å; chains: 1; bounding box: 74×40×72 Å

Sequence (335 aa):
MAEVLTDLDSLAVAVLEVDENVKDYLDVAVILEVIGVTRETAKRYGYKDIFNLAEAVFKAIRHYQLRGETAGTRKKTRIDSIIEALRLFAGGMTLGFPWVIILLVYIIFKVSWLPISETPLVSTSVNLALVASIISTSWISPLFMRKLFYFMYQKMYSAVRKILVAYFISGFFITLLIAILLVMFTNTLGIYPDWWITYFTIFFIALSLLWLTTAPLYALRLHIPLILTYLCSLLIIGISYTVMRSIPQKFMAHIYGTIGGSAIVIIYLTVYLYLRSRFKPESYGDVKIRLPFTLYLGMPYSIVNLLYFIFIFTDRFLVWYRGSPYLFLVDFLYE